Protein AF-A0A7S2WLF4-F1 (afdb_monomer_lite)

Secondary structure (DSSP, 8-state):
--HHHHHHHHHHHHHHHHHHHHHHHHHTT-----HHHHHHHHHHHHHHHHHHHT-SGGGHHHHHHHHHHHHHHHHHHHHHHHHH-GGGHHHHHHHHHHHHHHHHHHHHHHHH--HHHHHHHHHHHHHHHHTHHHHIIIII---GGGSPPP-HHHHHHHHHHHHHHHHHHHHHHHHHHHTTS-GGG--HHHHHHHHGGGG-

pLDDT: mean 86.0, std 8.59, range [54.62, 97.38]

Foldseek 3Di:
DDPVVVVLCLLLVLLLVLLLLLVLQLVQQDDDPDPLLVVLVVQLVQLSVQLVVQSDLVSLLSNLVSLLSNLVSSLVSLVVCLVPPVLQVLVSVLSNVLSVVLNVQSVVLVVVPDSVSSVVSSNVNSVSSVCSVVCCVPPVVDDPSSDRDGPVVSSVVSVVVVLCVLLVVLVVVLVVVVVVDDPVRPDPVSVVVSCVNVVD

Radius of gyration: 18.4 Å; chains: 1; bounding box: 52×36×42 Å

InterPro domains:
  IPR010640 Low temperature requirement A [PF06772] (2-198)

Sequence (200 aa):
MSWHGLVWFCIVFSLFFSGMNLYSQYTTRYLDTSLLHSFFLFLYLYGTAVMVVNADVKYARTFCVGMLIQRAAVCLMQGGVFVLLARARKHASVLCFILLTSMTAILIARFVDTDRGYAVVLIFLAVWENFYFVFLLVFVRLKRIELVPINIDHYADRLGAMVMVVLGESIVSAIINYNKLSESQRTTEYYEAMALTLLL

Structure (mmCIF, N/CA/C/O backbone):
data_AF-A0A7S2WLF4-F1
#
_entry.id   AF-A0A7S2WLF4-F1
#
loop_
_atom_site.group_PDB
_atom_site.id
_atom_site.type_symbol
_atom_site.label_atom_id
_atom_site.label_alt_id
_atom_site.label_comp_id
_atom_site.label_asym_id
_atom_site.label_entity_id
_atom_site.label_seq_id
_atom_site.pdbx_PDB_ins_code
_atom_site.Cartn_x
_atom_site.Cartn_y
_atom_site.Cartn_z
_atom_site.occupancy
_atom_site.B_iso_or_equiv
_atom_site.auth_seq_id
_atom_site.auth_comp_id
_atom_site.auth_asym_id
_atom_site.auth_atom_id
_atom_site.pdbx_PDB_model_num
ATOM 1 N N . MET A 1 1 ? 22.026 8.511 -14.861 1.00 57.88 1 MET A N 1
ATOM 2 C CA . MET A 1 1 ? 20.667 8.049 -14.478 1.00 57.88 1 MET A CA 1
ATOM 3 C C . MET A 1 1 ? 19.617 8.830 -15.273 1.00 57.88 1 MET A C 1
ATOM 5 O O . MET A 1 1 ? 19.771 10.036 -15.421 1.00 57.88 1 MET A O 1
ATOM 9 N N . SER A 1 2 ? 18.567 8.198 -15.818 1.00 79.69 2 SER A N 1
ATOM 10 C CA . SER A 1 2 ? 17.536 8.929 -16.581 1.00 79.69 2 SER A CA 1
ATOM 11 C C . SER A 1 2 ? 16.476 9.553 -15.659 1.00 79.69 2 SER A C 1
ATOM 13 O O . SER A 1 2 ? 16.018 8.916 -14.710 1.00 79.69 2 SER A O 1
ATOM 15 N N . TRP A 1 3 ? 16.036 10.781 -15.960 1.00 80.81 3 TRP A N 1
ATOM 16 C CA . TRP A 1 3 ? 14.978 11.481 -15.208 1.00 80.81 3 TRP A CA 1
ATOM 17 C C . TRP A 1 3 ? 13.683 10.666 -15.083 1.00 80.81 3 TRP A C 1
ATOM 19 O O . TRP A 1 3 ? 13.039 10.670 -14.037 1.00 80.81 3 TRP A O 1
ATOM 29 N N . HIS A 1 4 ? 13.330 9.912 -16.127 1.00 83.19 4 HIS A N 1
ATOM 30 C CA . HIS A 1 4 ? 12.175 9.015 -16.107 1.00 83.19 4 HIS A CA 1
ATOM 31 C C . HIS A 1 4 ? 12.292 7.906 -15.054 1.00 83.19 4 HIS A C 1
ATOM 33 O O . HIS A 1 4 ? 11.303 7.607 -14.386 1.00 83.19 4 HIS A O 1
ATOM 39 N N . GLY A 1 5 ? 13.481 7.318 -14.883 1.00 82.56 5 GLY A N 1
ATOM 40 C CA . GLY A 1 5 ? 13.709 6.270 -13.888 1.00 82.56 5 GLY A CA 1
ATOM 41 C C . GLY A 1 5 ? 13.576 6.787 -12.457 1.00 82.56 5 GLY A C 1
ATOM 42 O O . GLY A 1 5 ? 12.964 6.127 -11.623 1.00 82.56 5 GLY A O 1
ATOM 43 N N . LEU A 1 6 ? 14.075 7.999 -12.192 1.00 83.88 6 LEU A N 1
ATOM 44 C CA . LEU A 1 6 ? 13.963 8.636 -10.878 1.00 83.88 6 LEU A CA 1
ATOM 45 C C . LEU A 1 6 ? 12.503 8.938 -10.513 1.00 83.88 6 LEU A C 1
ATOM 47 O O . LEU A 1 6 ? 12.056 8.590 -9.424 1.00 83.88 6 LEU A O 1
ATOM 51 N N . VAL A 1 7 ? 11.735 9.518 -11.439 1.00 88.31 7 VAL A N 1
ATOM 52 C CA . VAL A 1 7 ? 10.308 9.805 -11.216 1.00 88.31 7 VAL A CA 1
ATOM 53 C C . VAL A 1 7 ? 9.523 8.518 -10.961 1.00 88.31 7 VAL A C 1
ATOM 55 O O . VAL A 1 7 ? 8.724 8.462 -10.028 1.00 88.31 7 VAL A O 1
ATOM 58 N N . TRP A 1 8 ? 9.773 7.471 -11.752 1.00 89.06 8 TRP A N 1
ATOM 59 C CA . TRP A 1 8 ? 9.129 6.173 -11.558 1.00 89.06 8 TRP A CA 1
ATOM 60 C C . TRP A 1 8 ? 9.451 5.563 -10.193 1.00 89.06 8 TRP A C 1
ATOM 62 O O . TRP A 1 8 ? 8.541 5.124 -9.490 1.00 89.06 8 TRP A O 1
ATOM 72 N N . PHE A 1 9 ? 10.724 5.599 -9.790 1.00 87.50 9 PHE A N 1
ATOM 73 C CA . PHE A 1 9 ? 11.153 5.150 -8.469 1.00 87.50 9 PHE A CA 1
ATOM 74 C C . PHE A 1 9 ? 10.399 5.888 -7.360 1.00 87.50 9 PHE A C 1
ATOM 76 O O . PHE A 1 9 ? 9.826 5.238 -6.490 1.00 87.50 9 PHE A O 1
ATOM 83 N N . CYS A 1 10 ? 10.310 7.221 -7.421 1.00 89.94 10 CYS A N 1
ATOM 84 C CA . CYS A 1 10 ? 9.576 8.005 -6.427 1.00 89.94 10 CYS A CA 1
ATOM 85 C C . CYS A 1 10 ? 8.091 7.620 -6.352 1.00 89.94 10 CYS A C 1
ATOM 87 O O . CYS A 1 10 ? 7.547 7.522 -5.255 1.00 89.94 10 CYS A O 1
ATOM 89 N N . ILE A 1 11 ? 7.435 7.375 -7.492 1.00 91.69 11 ILE A N 1
ATOM 90 C CA . ILE A 1 11 ? 6.021 6.963 -7.541 1.00 91.69 11 ILE A CA 1
ATOM 91 C C . ILE A 1 11 ? 5.837 5.596 -6.879 1.00 91.69 11 ILE A C 1
ATOM 93 O O . ILE A 1 11 ? 5.024 5.450 -5.966 1.00 91.69 11 ILE A O 1
ATOM 97 N N . VAL A 1 12 ? 6.603 4.595 -7.319 1.00 91.38 12 VAL A N 1
ATOM 98 C CA . VAL A 1 12 ? 6.496 3.219 -6.817 1.00 91.38 12 VAL A CA 1
ATOM 99 C C . VAL A 1 12 ? 6.855 3.149 -5.337 1.00 91.38 12 VAL A C 1
ATOM 101 O O . VAL A 1 12 ? 6.129 2.531 -4.556 1.00 91.38 12 VAL A O 1
ATOM 104 N N . PHE A 1 13 ? 7.926 3.833 -4.934 1.00 89.81 13 PHE A N 1
ATOM 105 C CA . PHE A 1 13 ? 8.334 3.918 -3.539 1.00 89.81 13 PHE A CA 1
ATOM 106 C C . PHE A 1 13 ? 7.270 4.604 -2.681 1.00 89.81 13 PHE A C 1
ATOM 108 O O . PHE A 1 13 ? 6.910 4.083 -1.631 1.00 89.81 13 PHE A O 1
ATOM 115 N N . SER A 1 14 ? 6.705 5.724 -3.139 1.00 92.06 14 SER A N 1
ATOM 116 C CA . SER A 1 14 ? 5.648 6.437 -2.416 1.00 92.06 14 SER A CA 1
ATOM 117 C C . SER A 1 14 ? 4.410 5.565 -2.193 1.00 92.06 14 SER A C 1
ATOM 119 O O . SER A 1 14 ? 3.836 5.555 -1.105 1.00 92.06 14 SER A O 1
ATOM 121 N N . LEU A 1 15 ? 4.025 4.773 -3.193 1.00 93.38 15 LEU A N 1
ATOM 122 C CA . LEU A 1 15 ? 2.900 3.843 -3.112 1.00 93.38 15 LEU A CA 1
ATOM 123 C C . LEU A 1 15 ? 3.165 2.662 -2.169 1.00 93.38 15 LEU A C 1
ATOM 125 O O . LEU A 1 15 ? 2.293 2.286 -1.376 1.00 93.38 15 LEU A O 1
ATOM 129 N N . PHE A 1 16 ? 4.373 2.098 -2.231 1.00 91.81 16 PHE A N 1
ATOM 130 C CA . PHE A 1 16 ? 4.842 1.081 -1.293 1.00 91.81 16 PHE A CA 1
ATOM 131 C C . PHE A 1 16 ? 4.844 1.621 0.144 1.00 91.81 16 PHE A C 1
ATOM 133 O O . PHE A 1 16 ? 4.259 1.011 1.043 1.00 91.81 16 PHE A O 1
ATOM 140 N N . PHE A 1 17 ? 5.417 2.810 0.345 1.00 90.88 17 PHE A N 1
ATOM 141 C CA . PHE A 1 17 ? 5.478 3.489 1.633 1.00 90.88 17 PHE A CA 1
ATOM 142 C C . PHE A 1 17 ? 4.083 3.818 2.171 1.00 90.88 17 PHE A C 1
ATOM 144 O O . PHE A 1 17 ? 3.806 3.568 3.340 1.00 90.88 17 PHE A O 1
ATOM 151 N N . SER A 1 18 ? 3.171 4.292 1.319 1.00 91.94 18 SER A N 1
ATOM 152 C CA . SER A 1 18 ? 1.757 4.510 1.649 1.00 91.94 18 SER A CA 1
ATOM 153 C C . SER A 1 18 ? 1.100 3.232 2.187 1.00 91.94 18 SER A C 1
ATOM 155 O O . SER A 1 18 ? 0.456 3.254 3.238 1.00 91.94 18 SER A O 1
ATOM 157 N N . GLY A 1 19 ? 1.309 2.085 1.527 1.00 92.19 19 GLY A N 1
ATOM 158 C CA . GLY A 1 19 ? 0.824 0.785 2.004 1.00 92.19 19 GLY A CA 1
ATOM 159 C C . GLY A 1 19 ? 1.349 0.399 3.375 1.00 92.19 19 GLY A C 1
ATOM 160 O O . GLY A 1 19 ? 0.555 0.100 4.270 1.00 92.19 19 GLY A O 1
ATOM 161 N N . MET A 1 20 ? 2.660 0.505 3.565 1.00 90.69 20 MET A N 1
ATOM 162 C CA . MET A 1 20 ? 3.299 0.233 4.851 1.00 90.69 20 MET A CA 1
ATOM 163 C C . MET A 1 20 ? 2.799 1.163 5.951 1.00 90.69 20 MET A C 1
ATOM 165 O O . MET A 1 20 ? 2.448 0.704 7.037 1.00 90.69 20 MET A O 1
ATOM 169 N N . ASN A 1 21 ? 2.684 2.457 5.658 1.00 90.56 21 ASN A N 1
ATOM 170 C CA . ASN A 1 21 ? 2.178 3.449 6.593 1.00 90.56 21 ASN A CA 1
ATOM 171 C C . ASN A 1 21 ? 0.740 3.125 7.023 1.00 90.56 21 ASN A C 1
ATOM 173 O O . ASN A 1 21 ? 0.451 3.140 8.216 1.00 90.56 21 ASN A O 1
ATOM 177 N N . LEU A 1 22 ? -0.145 2.750 6.092 1.00 90.81 22 LEU A N 1
ATOM 178 C CA . LEU A 1 22 ? -1.524 2.353 6.401 1.00 90.81 22 LEU A CA 1
ATOM 179 C C . LEU A 1 22 ? -1.594 1.176 7.385 1.00 90.81 22 LEU A C 1
ATOM 181 O O . LEU A 1 22 ? -2.394 1.209 8.325 1.00 90.81 22 LEU A O 1
ATOM 185 N N . TYR A 1 23 ? -0.745 0.163 7.208 1.00 91.69 23 TYR A N 1
ATOM 186 C CA . TYR A 1 23 ? -0.691 -0.984 8.113 1.00 91.69 23 TYR A CA 1
ATOM 187 C C . TYR A 1 23 ? -0.056 -0.644 9.473 1.00 91.69 23 TYR A C 1
ATOM 189 O O . TYR A 1 23 ? -0.600 -1.002 10.523 1.00 91.69 23 TYR A O 1
ATOM 197 N N . SER A 1 24 ? 1.042 0.115 9.491 1.00 91.44 24 SER A N 1
ATOM 198 C CA . SER A 1 24 ? 1.660 0.610 10.732 1.00 91.44 24 SER A CA 1
ATOM 199 C C . SER A 1 24 ? 0.677 1.454 11.540 1.00 91.44 24 SER A C 1
ATOM 201 O O . SER A 1 24 ? 0.539 1.301 12.751 1.00 91.44 24 SER A O 1
ATOM 203 N N . GLN A 1 25 ? -0.097 2.296 10.866 1.00 89.62 25 GLN A N 1
ATOM 204 C CA . GLN A 1 25 ? -1.165 3.089 11.458 1.00 89.62 25 GLN A CA 1
ATOM 205 C C . GLN A 1 25 ? -2.340 2.272 11.999 1.00 89.62 25 GLN A C 1
ATOM 207 O O . GLN A 1 25 ? -3.020 2.730 12.921 1.00 89.62 25 GLN A O 1
ATOM 212 N N . TYR A 1 26 ? -2.621 1.106 11.420 1.00 90.81 26 TYR A N 1
ATOM 213 C CA . TYR A 1 26 ? -3.620 0.183 11.949 1.00 90.81 26 TYR A CA 1
ATOM 214 C C . TYR A 1 26 ? -3.108 -0.479 13.234 1.00 90.81 26 TYR A C 1
ATOM 216 O O . TYR A 1 26 ? -3.725 -0.345 14.288 1.00 90.81 26 TYR A O 1
ATOM 224 N N . THR A 1 27 ? -1.941 -1.120 13.170 1.00 90.38 27 THR A N 1
ATOM 225 C CA . THR A 1 27 ? -1.375 -1.921 14.275 1.00 90.38 27 THR A CA 1
ATOM 226 C C . THR A 1 27 ? -0.937 -1.103 15.488 1.00 90.38 27 THR A C 1
ATOM 228 O O . THR A 1 27 ? -0.827 -1.627 16.592 1.00 90.38 27 THR A O 1
ATOM 231 N N . THR A 1 28 ? -0.691 0.193 15.312 1.00 89.31 28 THR A N 1
ATOM 232 C CA . THR A 1 28 ? -0.372 1.113 16.419 1.00 89.31 28 THR A CA 1
ATOM 233 C C . THR A 1 28 ? -1.602 1.636 17.149 1.00 89.31 28 THR A C 1
ATOM 235 O O . THR A 1 28 ? -1.473 2.139 18.265 1.00 89.31 28 THR A O 1
ATOM 238 N N . ARG A 1 29 ? -2.786 1.516 16.540 1.00 88.12 29 ARG A N 1
ATOM 239 C CA . ARG A 1 29 ? -4.069 1.934 17.122 1.00 88.12 29 ARG A CA 1
ATOM 240 C C . ARG A 1 29 ? -4.886 0.759 17.645 1.00 88.12 29 ARG A C 1
ATOM 242 O O . ARG A 1 29 ? -5.629 0.923 18.609 1.00 88.12 29 ARG A O 1
ATOM 249 N N . TYR A 1 30 ? -4.773 -0.397 16.997 1.00 88.25 30 TYR A N 1
ATOM 250 C CA . TYR A 1 30 ? -5.614 -1.557 17.254 1.00 88.25 30 TYR A CA 1
ATOM 251 C C . TYR A 1 30 ? -4.747 -2.787 17.500 1.00 88.25 30 TYR A C 1
ATOM 253 O O . TYR A 1 30 ? -3.904 -3.141 16.677 1.00 88.25 30 TYR A O 1
ATOM 261 N N . LEU A 1 31 ? -4.985 -3.442 18.635 1.00 84.75 31 LEU A N 1
ATOM 262 C CA . LEU A 1 31 ? -4.398 -4.732 18.961 1.00 84.75 31 LEU A CA 1
ATOM 263 C C . LEU A 1 31 ? -5.455 -5.807 18.693 1.00 84.75 31 LEU A C 1
ATOM 265 O O . LEU A 1 31 ? -6.352 -6.009 19.508 1.00 84.75 31 LEU A O 1
ATOM 269 N N . ASP A 1 32 ? -5.373 -6.454 17.534 1.00 85.00 32 ASP A N 1
ATOM 270 C CA . ASP A 1 32 ? -6.249 -7.565 17.162 1.00 85.00 32 ASP A CA 1
ATOM 271 C C . ASP A 1 32 ? -5.410 -8.838 17.013 1.00 85.00 32 ASP A C 1
ATOM 273 O O . ASP A 1 32 ? -4.513 -8.913 16.175 1.00 85.00 32 ASP A O 1
ATOM 277 N N . THR A 1 33 ? -5.676 -9.826 17.865 1.00 89.06 33 THR A N 1
ATOM 278 C CA . THR A 1 33 ? -4.988 -11.127 17.880 1.00 89.06 33 THR A CA 1
ATOM 279 C C . THR A 1 33 ? -5.828 -12.238 17.253 1.00 89.06 33 THR A C 1
ATOM 281 O O . THR A 1 33 ? -5.481 -13.415 17.352 1.00 89.06 33 THR A O 1
ATOM 284 N N . SER A 1 34 ? -6.949 -11.892 16.616 1.00 91.81 34 SER A N 1
ATOM 285 C CA . SER A 1 34 ? -7.826 -12.867 15.981 1.00 91.81 34 SER A CA 1
ATOM 286 C C . SER A 1 34 ? -7.168 -13.541 14.775 1.00 91.81 34 SER A C 1
ATOM 288 O O . SER A 1 34 ? -6.390 -12.942 14.028 1.00 91.81 34 SER A O 1
ATOM 290 N N . LEU A 1 35 ? -7.560 -14.794 14.527 1.00 93.38 35 LEU A N 1
ATOM 291 C CA . LEU A 1 35 ? -7.138 -15.543 13.340 1.00 93.38 35 LEU A CA 1
ATOM 292 C C . LEU A 1 35 ? -7.528 -14.820 12.040 1.00 93.38 35 LEU A C 1
ATOM 294 O O . LEU A 1 35 ? -6.789 -14.854 11.057 1.00 93.38 35 LEU A O 1
ATOM 298 N N . LEU A 1 36 ? -8.678 -14.139 12.045 1.00 92.62 36 LEU A N 1
ATOM 299 C CA . LEU A 1 36 ? -9.162 -13.370 10.903 1.00 92.62 36 LEU A CA 1
ATOM 300 C C . LEU A 1 36 ? -8.214 -12.209 10.573 1.00 92.62 36 LEU A C 1
ATOM 302 O O . LEU A 1 36 ? -7.876 -12.006 9.406 1.00 92.62 36 LEU A O 1
ATOM 306 N N . HIS A 1 37 ? -7.730 -11.492 11.591 1.00 92.94 37 HIS A N 1
ATOM 307 C CA . HIS A 1 37 ? -6.714 -10.464 11.399 1.00 92.94 37 HIS A CA 1
ATOM 308 C C . HIS A 1 37 ? -5.416 -11.052 10.832 1.00 92.94 37 HIS A C 1
ATOM 310 O O . HIS A 1 37 ? -4.880 -10.507 9.869 1.00 92.94 37 HIS A O 1
ATOM 316 N N . SER A 1 38 ? -4.943 -12.191 11.355 1.00 93.75 38 SER A N 1
ATOM 317 C CA . SER A 1 38 ? -3.752 -12.873 10.824 1.00 93.75 38 SER A CA 1
ATOM 318 C C . SER A 1 38 ? -3.909 -13.281 9.356 1.00 93.75 38 SER A C 1
ATOM 320 O O . SER A 1 38 ? -2.969 -13.145 8.574 1.00 93.75 38 SER A O 1
ATOM 322 N N . PHE A 1 39 ? -5.098 -13.729 8.952 1.00 96.56 39 PHE A N 1
ATOM 323 C CA . PHE A 1 39 ? -5.396 -14.036 7.554 1.00 96.56 39 PHE A CA 1
ATOM 324 C C . PHE A 1 39 ? -5.339 -12.785 6.664 1.00 96.56 39 PHE A C 1
ATOM 326 O O . PHE A 1 39 ? -4.705 -12.800 5.609 1.00 96.56 39 PHE A O 1
ATOM 333 N N . PHE A 1 40 ? -5.936 -11.669 7.093 1.00 96.44 40 PHE A N 1
ATOM 334 C CA . PHE A 1 40 ? -5.832 -10.413 6.345 1.00 96.44 40 PHE A CA 1
ATOM 335 C C . PHE A 1 40 ? -4.402 -9.876 6.313 1.00 96.44 40 PHE A C 1
ATOM 337 O O . PHE A 1 40 ? -3.982 -9.329 5.296 1.00 96.44 40 PHE A O 1
ATOM 344 N N . LEU A 1 41 ? -3.629 -10.060 7.385 1.00 94.75 41 LEU A N 1
ATOM 345 C CA . LEU A 1 41 ? -2.213 -9.710 7.414 1.00 94.75 41 LEU A CA 1
ATOM 346 C C . LEU A 1 41 ? -1.433 -10.518 6.379 1.00 94.75 41 LEU A C 1
ATOM 348 O O . LEU A 1 41 ? -0.636 -9.953 5.635 1.00 94.75 41 LEU A O 1
ATOM 352 N N . PHE A 1 42 ? -1.699 -11.817 6.273 1.00 96.19 42 PHE A N 1
ATOM 353 C CA . PHE A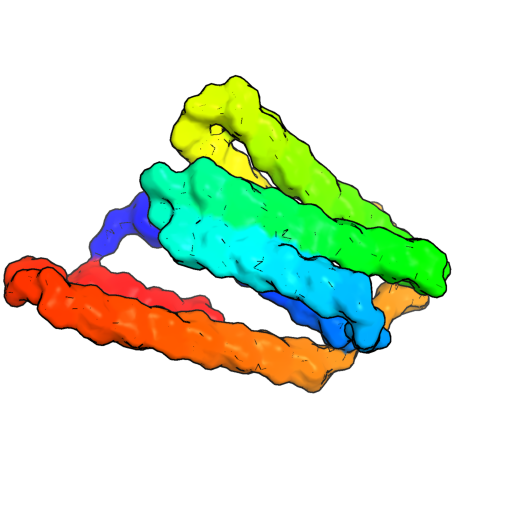 1 42 ? -1.099 -12.644 5.234 1.00 96.19 42 PHE A CA 1
ATOM 354 C C . PHE A 1 42 ? -1.419 -12.113 3.827 1.00 96.19 42 PHE A C 1
ATOM 356 O O . PHE A 1 42 ? -0.504 -11.939 3.025 1.00 96.19 42 PHE A O 1
ATOM 363 N N . LEU A 1 43 ? -2.682 -11.775 3.537 1.00 97.38 43 LEU A N 1
ATOM 364 C CA . LEU A 1 43 ? -3.063 -11.185 2.244 1.00 97.38 43 LEU A CA 1
ATOM 365 C C . LEU A 1 43 ? -2.370 -9.842 1.986 1.00 97.38 43 LEU A C 1
ATOM 367 O O . LEU A 1 43 ? -1.906 -9.588 0.875 1.00 97.38 43 LEU A O 1
ATOM 371 N N . TYR A 1 44 ? -2.265 -8.999 3.012 1.00 96.75 44 TYR A N 1
ATOM 372 C CA . TYR A 1 44 ? -1.549 -7.730 2.942 1.00 96.75 44 TYR A CA 1
ATOM 373 C C . TYR A 1 44 ? -0.067 -7.933 2.589 1.00 96.75 44 TYR A C 1
ATOM 375 O O . TYR A 1 44 ? 0.448 -7.282 1.675 1.00 96.75 44 TYR A O 1
ATOM 383 N N . LEU A 1 45 ? 0.614 -8.856 3.274 1.00 95.12 45 LEU A N 1
ATOM 384 C CA . LEU A 1 45 ? 2.020 -9.176 3.018 1.00 95.12 45 LEU A CA 1
ATOM 385 C C . LEU A 1 45 ? 2.208 -9.794 1.633 1.00 95.12 45 LEU A C 1
ATOM 387 O O . LEU A 1 45 ? 3.136 -9.418 0.924 1.00 95.12 45 LEU A O 1
ATOM 391 N N . TYR A 1 46 ? 1.298 -10.675 1.213 1.00 96.06 46 TYR A N 1
ATOM 392 C CA . TYR A 1 46 ? 1.310 -11.263 -0.122 1.00 96.06 46 TYR A CA 1
ATOM 393 C C . TYR A 1 46 ? 1.183 -10.192 -1.215 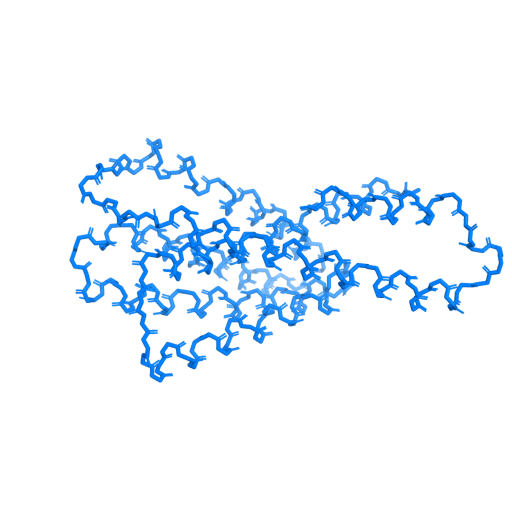1.00 96.06 46 TYR A C 1
ATOM 395 O O . TYR A 1 46 ? 2.005 -10.146 -2.128 1.00 96.06 46 TYR A O 1
ATOM 403 N N . GLY A 1 47 ? 0.215 -9.277 -1.096 1.00 95.88 47 GLY A N 1
ATOM 404 C CA . GLY A 1 47 ? 0.061 -8.156 -2.029 1.00 95.88 47 GLY A CA 1
ATOM 405 C C . GLY A 1 47 ? 1.295 -7.250 -2.068 1.00 95.88 47 GLY A C 1
ATOM 406 O O . GLY A 1 47 ? 1.766 -6.887 -3.146 1.00 95.88 47 GLY A O 1
ATOM 407 N N . THR A 1 48 ? 1.875 -6.967 -0.899 1.00 94.19 48 THR A N 1
ATOM 408 C CA . THR A 1 48 ? 3.116 -6.185 -0.770 1.00 94.19 48 THR A CA 1
ATOM 409 C C . THR A 1 48 ? 4.292 -6.877 -1.468 1.00 94.19 48 THR A C 1
ATOM 411 O O . THR A 1 48 ? 5.026 -6.236 -2.215 1.00 94.19 48 THR A O 1
ATOM 414 N N . ALA A 1 49 ? 4.450 -8.191 -1.295 1.00 91.94 49 ALA A N 1
ATOM 415 C CA . ALA A 1 49 ? 5.497 -8.963 -1.962 1.00 91.94 49 ALA A CA 1
ATOM 416 C C . ALA A 1 49 ? 5.333 -8.943 -3.490 1.00 91.94 49 ALA A C 1
ATOM 418 O O . ALA A 1 49 ? 6.301 -8.711 -4.213 1.00 91.94 49 ALA A O 1
ATOM 419 N N . VAL A 1 50 ? 4.102 -9.106 -3.991 1.00 93.69 50 VAL A N 1
ATOM 420 C CA . VAL A 1 50 ? 3.802 -9.003 -5.428 1.00 93.69 50 VAL A CA 1
ATOM 421 C C . VAL A 1 50 ? 4.174 -7.620 -5.969 1.00 93.69 50 VAL A C 1
ATOM 423 O O . VAL A 1 50 ? 4.756 -7.538 -7.049 1.00 93.69 50 VAL A O 1
ATOM 426 N N . MET A 1 51 ? 3.899 -6.541 -5.230 1.00 94.00 51 MET A N 1
ATOM 427 C CA . MET A 1 51 ? 4.311 -5.186 -5.619 1.00 94.00 51 MET A CA 1
ATOM 428 C C . MET A 1 51 ? 5.832 -5.054 -5.709 1.00 94.00 51 MET A C 1
ATOM 430 O O . MET A 1 51 ? 6.341 -4.606 -6.732 1.00 94.00 51 MET A O 1
ATOM 434 N N . VAL A 1 52 ? 6.564 -5.467 -4.671 1.00 89.12 52 VAL A N 1
ATOM 435 C CA . VAL A 1 52 ? 8.028 -5.311 -4.606 1.00 89.12 52 VAL A CA 1
ATOM 436 C C . VAL A 1 52 ? 8.721 -6.051 -5.751 1.00 89.12 52 VAL A C 1
ATOM 438 O O . VAL A 1 52 ? 9.590 -5.488 -6.411 1.00 89.12 52 VAL A O 1
ATOM 441 N N . VAL A 1 53 ? 8.292 -7.280 -6.055 1.00 89.12 53 VAL A N 1
ATOM 442 C CA . VAL A 1 53 ? 8.869 -8.083 -7.148 1.00 89.12 53 VAL A CA 1
ATOM 443 C C . VAL A 1 53 ? 8.578 -7.481 -8.532 1.00 89.12 53 VAL A C 1
ATOM 445 O O . VAL A 1 53 ? 9.332 -7.710 -9.475 1.00 89.12 53 VAL A O 1
ATOM 448 N N . ASN A 1 54 ? 7.511 -6.689 -8.669 1.00 90.94 54 ASN A N 1
ATOM 449 C CA . ASN A 1 54 ? 7.047 -6.135 -9.945 1.00 90.94 54 ASN A CA 1
ATOM 450 C C . ASN A 1 54 ? 7.191 -4.605 -10.023 1.00 90.94 54 ASN A C 1
ATOM 452 O O . ASN A 1 54 ? 6.430 -3.951 -10.729 1.00 90.94 54 ASN A O 1
ATOM 456 N N . ALA A 1 55 ? 8.163 -4.024 -9.315 1.00 87.19 55 ALA A N 1
ATOM 457 C CA . ALA A 1 55 ? 8.389 -2.575 -9.259 1.00 87.19 55 ALA A CA 1
ATOM 458 C C . ALA A 1 55 ? 8.878 -1.937 -10.584 1.00 87.19 55 ALA A C 1
ATOM 460 O O . ALA A 1 55 ? 8.940 -0.712 -10.694 1.00 87.19 55 ALA A O 1
ATOM 461 N N . ASP A 1 56 ? 9.227 -2.735 -11.597 1.00 85.56 56 ASP A N 1
ATOM 462 C CA . ASP A 1 56 ? 9.625 -2.248 -12.926 1.00 85.56 56 ASP A CA 1
ATOM 463 C C . ASP A 1 56 ? 8.407 -1.734 -13.724 1.00 85.56 56 ASP A C 1
ATOM 465 O O . ASP A 1 56 ? 7.310 -2.294 -13.657 1.00 85.56 56 ASP A O 1
ATOM 469 N N . VAL A 1 57 ? 8.619 -0.703 -14.547 1.00 81.06 57 VAL A N 1
ATOM 470 C CA . VAL A 1 57 ? 7.636 -0.117 -15.475 1.00 81.06 57 VAL A CA 1
ATOM 471 C C . VAL A 1 57 ? 6.970 -1.192 -16.335 1.00 81.06 57 VAL A C 1
ATOM 473 O O . VAL A 1 57 ? 5.760 -1.151 -16.552 1.00 81.06 57 VAL A O 1
ATOM 476 N N . LYS A 1 58 ? 7.740 -2.185 -16.797 1.00 84.12 58 LYS A N 1
ATOM 477 C CA . LYS A 1 58 ? 7.235 -3.277 -17.652 1.00 84.12 58 LYS A CA 1
ATOM 478 C C . LYS A 1 58 ? 6.194 -4.159 -16.963 1.00 84.12 58 LYS A C 1
ATOM 480 O O . LYS A 1 58 ? 5.376 -4.777 -17.637 1.00 84.12 58 LYS A O 1
ATOM 485 N N . TYR A 1 59 ? 6.225 -4.227 -15.634 1.00 88.44 59 TYR A N 1
ATOM 486 C CA . TYR A 1 59 ? 5.342 -5.072 -14.834 1.00 88.44 59 TYR A CA 1
ATOM 487 C C . TYR A 1 59 ? 4.310 -4.257 -14.044 1.00 88.44 59 TYR A C 1
ATOM 489 O O . TYR A 1 59 ? 3.701 -4.778 -13.107 1.00 88.44 59 TYR A O 1
ATOM 497 N N . ALA A 1 60 ? 4.038 -3.013 -14.462 1.00 88.50 60 ALA A N 1
ATOM 498 C CA . ALA A 1 60 ? 3.073 -2.118 -13.820 1.00 88.50 60 ALA A CA 1
ATOM 499 C C . ALA A 1 60 ? 1.689 -2.763 -13.618 1.00 88.50 60 ALA A C 1
ATOM 501 O O . ALA A 1 60 ? 1.051 -2.568 -12.585 1.00 88.50 60 ALA A O 1
ATOM 502 N N . ARG A 1 61 ? 1.235 -3.602 -14.557 1.00 90.69 61 ARG A N 1
ATOM 503 C CA . ARG A 1 61 ? -0.020 -4.352 -14.411 1.00 90.69 61 ARG A CA 1
ATOM 504 C C . ARG A 1 61 ? 0.008 -5.304 -13.210 1.00 90.69 61 ARG A C 1
ATOM 506 O O . ARG A 1 61 ? -0.940 -5.326 -12.427 1.00 90.69 61 ARG A O 1
ATOM 513 N N . THR A 1 62 ? 1.071 -6.090 -13.060 1.00 92.62 62 THR A N 1
ATOM 514 C CA . THR A 1 62 ? 1.222 -7.033 -11.940 1.00 92.62 62 THR A CA 1
ATOM 515 C C . THR A 1 62 ? 1.418 -6.287 -10.622 1.00 92.62 62 THR A C 1
ATOM 517 O O . THR A 1 62 ? 0.850 -6.682 -9.604 1.00 92.62 62 THR A O 1
ATOM 520 N N . PHE A 1 63 ? 2.127 -5.155 -10.653 1.00 93.75 63 PHE A N 1
ATOM 521 C CA . PHE A 1 63 ? 2.232 -4.240 -9.519 1.00 93.75 63 PHE A CA 1
ATOM 522 C C . PHE A 1 63 ? 0.850 -3.785 -9.028 1.00 93.75 63 PHE A C 1
ATOM 524 O O . PHE A 1 63 ? 0.543 -3.887 -7.840 1.00 93.75 63 PHE A O 1
ATOM 531 N N . CYS A 1 64 ? -0.028 -3.366 -9.945 1.00 94.25 64 CYS A N 1
ATOM 532 C CA . CYS A 1 64 ? -1.401 -2.978 -9.620 1.00 94.25 64 CYS A CA 1
ATOM 533 C C . CYS A 1 64 ? -2.231 -4.128 -9.031 1.00 94.25 64 CYS A C 1
ATOM 535 O O . CYS A 1 64 ? -3.066 -3.879 -8.165 1.00 94.25 64 CYS A O 1
ATOM 537 N N . VAL A 1 65 ? -2.008 -5.378 -9.453 1.00 94.12 65 VAL A N 1
ATOM 538 C CA . VAL A 1 65 ? -2.669 -6.548 -8.844 1.00 94.12 65 VAL A CA 1
ATOM 539 C C . VAL A 1 65 ? -2.222 -6.730 -7.394 1.00 94.12 65 VAL A C 1
ATOM 541 O O . VAL A 1 65 ? -3.069 -6.891 -6.516 1.00 94.12 65 VAL A O 1
ATOM 544 N N . GLY A 1 66 ? -0.915 -6.651 -7.126 1.00 95.69 66 GLY A N 1
ATOM 545 C CA . GLY A 1 66 ? -0.386 -6.702 -5.760 1.00 95.69 66 GLY A CA 1
ATOM 546 C C . GLY A 1 66 ? -0.976 -5.599 -4.880 1.00 95.69 66 GLY A C 1
ATOM 547 O O . GLY A 1 66 ? -1.458 -5.869 -3.778 1.00 95.69 66 GLY A O 1
ATOM 548 N N . MET A 1 67 ? -1.051 -4.380 -5.417 1.00 95.50 67 MET A N 1
ATOM 549 C CA . MET A 1 67 ? -1.674 -3.245 -4.742 1.00 95.50 67 MET A CA 1
ATOM 550 C C . MET A 1 67 ? -3.161 -3.476 -4.472 1.00 95.50 67 MET A C 1
ATOM 552 O O . MET A 1 67 ? -3.619 -3.224 -3.363 1.00 95.50 67 MET A O 1
ATOM 556 N N . LEU A 1 68 ? -3.924 -3.992 -5.436 1.00 96.50 68 LEU A N 1
ATOM 557 C CA . LEU A 1 68 ? -5.347 -4.286 -5.254 1.00 96.50 68 LEU A CA 1
ATOM 558 C C . LEU A 1 68 ? -5.571 -5.255 -4.083 1.00 96.50 68 LEU A C 1
ATOM 560 O O . LEU A 1 68 ? -6.420 -5.001 -3.230 1.00 96.50 68 LEU A O 1
ATOM 564 N N . ILE A 1 69 ? -4.769 -6.323 -4.004 1.00 97.31 69 ILE A N 1
ATOM 565 C CA . ILE A 1 69 ? -4.824 -7.301 -2.907 1.00 97.31 69 ILE A CA 1
ATOM 566 C C . ILE A 1 69 ? -4.462 -6.635 -1.573 1.00 97.31 69 ILE A C 1
ATOM 568 O O . ILE A 1 69 ? -5.185 -6.791 -0.587 1.00 97.31 69 ILE A O 1
ATOM 572 N N . GLN A 1 70 ? -3.379 -5.853 -1.547 1.00 96.88 70 GLN A N 1
ATOM 573 C CA . GLN A 1 70 ? -2.927 -5.137 -0.354 1.00 96.88 70 GLN A CA 1
ATOM 574 C C . GLN A 1 70 ? -4.008 -4.173 0.168 1.00 96.88 70 GLN A C 1
ATOM 576 O O . GLN A 1 70 ? -4.323 -4.173 1.360 1.00 96.88 70 GLN A O 1
ATOM 581 N N . ARG A 1 71 ? -4.617 -3.373 -0.717 1.00 95.62 71 ARG A N 1
ATOM 582 C CA . ARG A 1 71 ? -5.665 -2.396 -0.376 1.00 95.62 71 ARG A CA 1
ATOM 583 C C . ARG A 1 71 ? -6.946 -3.081 0.094 1.00 95.62 71 ARG A C 1
ATOM 585 O O . ARG A 1 71 ? -7.531 -2.633 1.080 1.00 95.62 71 ARG A O 1
ATOM 592 N N . ALA A 1 72 ? -7.339 -4.187 -0.539 1.00 96.81 72 ALA A N 1
ATOM 593 C CA . ALA A 1 72 ? -8.484 -4.984 -0.107 1.00 96.81 72 ALA A CA 1
ATOM 594 C C . ALA A 1 72 ? -8.281 -5.532 1.313 1.00 96.81 72 ALA A C 1
ATOM 596 O O . ALA A 1 72 ? -9.171 -5.398 2.152 1.00 96.81 72 ALA A O 1
ATOM 597 N N . ALA A 1 73 ? -7.095 -6.067 1.617 1.00 96.94 73 ALA A N 1
ATOM 598 C CA . ALA A 1 73 ? -6.769 -6.574 2.947 1.00 96.94 73 ALA A CA 1
ATOM 599 C C . ALA A 1 73 ? -6.876 -5.485 4.029 1.00 96.94 73 ALA A C 1
ATOM 601 O O . ALA A 1 73 ? -7.550 -5.687 5.040 1.00 96.94 73 ALA A O 1
ATOM 602 N N . VAL A 1 74 ? -6.291 -4.301 3.800 1.00 95.19 74 VAL A N 1
ATOM 603 C CA . VAL A 1 74 ? -6.401 -3.174 4.748 1.00 95.19 74 VAL A CA 1
ATOM 604 C C . VAL A 1 74 ? -7.853 -2.714 4.888 1.00 95.19 74 VAL A C 1
ATOM 606 O O . VAL A 1 74 ? -8.306 -2.449 5.999 1.00 95.19 74 VAL A O 1
ATOM 609 N N . CYS A 1 75 ? -8.611 -2.650 3.791 1.00 95.56 75 CYS A N 1
ATOM 610 C CA . CYS A 1 75 ? -10.020 -2.263 3.829 1.00 95.56 75 CYS A CA 1
ATOM 611 C C . CYS A 1 75 ? -10.853 -3.235 4.684 1.00 95.56 75 CYS A C 1
ATOM 613 O O . CYS A 1 75 ? -11.704 -2.795 5.457 1.00 95.56 75 CYS A O 1
ATOM 615 N N . LEU A 1 76 ? -10.584 -4.542 4.601 1.00 95.44 76 LEU A N 1
ATOM 616 C CA . LEU A 1 76 ? -11.251 -5.561 5.418 1.00 95.44 76 LEU A CA 1
ATOM 617 C C . LEU A 1 76 ? -10.889 -5.440 6.904 1.00 95.44 76 LEU A C 1
ATOM 619 O O . LEU A 1 76 ? -11.780 -5.500 7.752 1.00 95.44 76 LEU A O 1
ATOM 623 N N . MET A 1 77 ? -9.618 -5.179 7.227 1.00 94.75 77 MET A N 1
ATOM 624 C CA . MET A 1 77 ? -9.196 -4.887 8.604 1.00 94.75 77 MET A CA 1
ATOM 625 C C . MET A 1 77 ? -9.935 -3.664 9.175 1.00 94.75 77 MET A C 1
ATOM 627 O O . MET A 1 77 ? -10.440 -3.694 10.297 1.00 94.75 77 MET A O 1
ATOM 631 N N . GLN A 1 78 ? -10.067 -2.593 8.386 1.00 92.62 78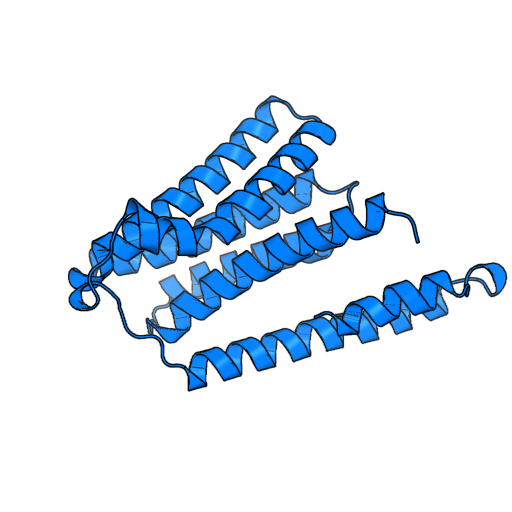 GLN A N 1
ATOM 632 C CA . GLN A 1 78 ? -10.796 -1.385 8.791 1.00 92.62 78 GLN A CA 1
ATOM 633 C C . GLN A 1 78 ? -12.308 -1.610 8.898 1.00 92.62 78 GLN A C 1
ATOM 635 O O . GLN A 1 78 ? -12.963 -0.993 9.739 1.00 92.62 78 GLN A O 1
ATOM 640 N N . GLY A 1 79 ? -12.866 -2.528 8.105 1.00 91.56 79 GLY A N 1
ATOM 641 C CA . GLY A 1 79 ? -14.247 -2.988 8.249 1.00 91.56 79 GLY A CA 1
ATOM 642 C C . GLY A 1 79 ? -14.518 -3.576 9.637 1.00 91.56 79 GLY A C 1
ATOM 643 O O . GLY A 1 79 ? -15.520 -3.229 10.262 1.00 91.56 79 GLY A O 1
ATOM 644 N N . GLY A 1 80 ? -13.587 -4.377 10.168 1.00 90.12 80 GLY A N 1
ATOM 645 C CA . GLY A 1 80 ? -13.660 -4.887 11.543 1.00 90.12 80 GLY A CA 1
ATOM 646 C C . GLY A 1 80 ? -13.711 -3.761 12.581 1.00 90.12 80 GLY A C 1
ATOM 647 O O . GLY A 1 80 ? -14.594 -3.736 13.441 1.00 90.12 80 GLY A O 1
ATOM 648 N N . VAL A 1 81 ? -12.835 -2.763 12.442 1.00 90.44 81 VAL A N 1
ATOM 649 C CA . VAL A 1 81 ? -12.809 -1.574 13.314 1.00 90.44 81 VAL A CA 1
ATOM 650 C C . VAL A 1 81 ? -14.112 -0.779 13.229 1.00 90.44 81 VAL A C 1
ATOM 652 O O . VAL A 1 81 ? -14.624 -0.330 14.253 1.00 90.44 81 VAL A O 1
ATOM 655 N N . PHE A 1 82 ? -14.678 -0.615 12.032 1.00 90.75 82 PHE A N 1
ATOM 656 C CA . PHE A 1 82 ? -15.937 0.105 11.838 1.00 90.75 82 PHE A CA 1
ATOM 657 C C . PHE A 1 82 ? -17.100 -0.551 12.601 1.00 90.75 82 PHE A C 1
ATOM 659 O O . PHE A 1 82 ? -17.910 0.137 13.234 1.00 90.75 82 PHE A O 1
ATOM 666 N N . VAL A 1 83 ? -17.174 -1.883 12.576 1.00 90.62 83 VAL A N 1
ATOM 667 C CA . VAL A 1 83 ? -18.211 -2.638 13.290 1.00 90.62 83 VAL A CA 1
ATOM 668 C C . VAL A 1 83 ? -17.999 -2.545 14.803 1.00 90.62 83 VAL A C 1
ATOM 670 O O . VAL A 1 83 ? -18.929 -2.177 15.527 1.00 90.62 83 VAL A O 1
ATOM 673 N N . LEU A 1 84 ? -16.775 -2.813 15.269 1.00 88.94 84 LEU A N 1
ATOM 674 C CA . LEU A 1 84 ? -16.458 -3.002 16.688 1.00 88.94 84 LEU A CA 1
ATOM 675 C C . LEU A 1 84 ? -16.271 -1.692 17.471 1.00 88.94 84 LEU A C 1
ATOM 677 O O . LEU A 1 84 ? -16.627 -1.626 18.646 1.00 88.94 84 LEU A O 1
ATOM 681 N N . LEU A 1 85 ? -15.738 -0.634 16.850 1.00 87.69 85 LEU A N 1
ATOM 682 C CA . LEU A 1 85 ? -15.373 0.612 17.529 1.00 87.69 85 LEU A CA 1
ATOM 683 C C . LEU A 1 85 ? -16.204 1.799 17.028 1.00 87.69 85 LEU A C 1
ATOM 685 O O . LEU A 1 85 ? -15.835 2.499 16.084 1.00 87.69 85 LEU A O 1
ATOM 689 N N . ALA A 1 86 ? -17.299 2.108 17.730 1.00 87.25 86 ALA A N 1
ATOM 690 C CA . ALA A 1 86 ? -18.186 3.223 17.376 1.00 87.25 86 ALA A CA 1
ATOM 691 C C . ALA A 1 86 ? -17.454 4.574 17.257 1.00 87.25 86 ALA A C 1
ATOM 693 O O . ALA A 1 86 ? -17.726 5.355 16.345 1.00 87.25 86 ALA A O 1
ATOM 694 N N . ARG A 1 87 ? -16.473 4.816 18.136 1.00 86.50 87 ARG A N 1
ATOM 695 C CA . ARG A 1 87 ? -15.652 6.036 18.157 1.00 86.50 87 ARG A CA 1
ATOM 696 C C . ARG A 1 87 ? -14.794 6.208 16.898 1.00 86.50 87 ARG A C 1
ATOM 698 O O . ARG A 1 87 ? -14.603 7.334 16.456 1.00 86.50 87 ARG A O 1
ATOM 705 N N . ALA A 1 88 ? -14.303 5.111 16.319 1.00 86.06 88 ALA A N 1
ATOM 706 C CA . ALA A 1 88 ? -13.399 5.134 15.169 1.00 86.06 88 ALA A CA 1
ATOM 707 C C . ALA A 1 88 ? -14.127 5.082 13.816 1.00 86.06 88 ALA A C 1
ATOM 709 O O . ALA A 1 88 ? -13.479 5.187 12.776 1.00 86.06 88 ALA A O 1
ATOM 710 N N . ARG A 1 89 ? -15.462 4.945 13.804 1.00 89.56 89 ARG A N 1
ATOM 711 C CA . ARG A 1 89 ? -16.256 4.729 12.582 1.00 89.56 89 ARG A CA 1
ATOM 712 C C . ARG A 1 89 ? -16.009 5.763 11.498 1.00 89.56 89 ARG A C 1
ATOM 714 O O . ARG A 1 89 ? -15.812 5.377 10.356 1.00 89.56 89 ARG A O 1
ATOM 721 N N . LYS A 1 90 ? -15.979 7.053 11.846 1.00 86.31 90 LYS A N 1
ATOM 722 C CA . LYS A 1 90 ? -15.747 8.128 10.866 1.00 86.31 90 LYS A CA 1
ATOM 723 C C . LYS A 1 90 ? -14.358 8.047 10.240 1.00 86.31 90 LYS A C 1
ATOM 725 O O . LYS A 1 90 ? -14.215 8.167 9.027 1.00 86.31 90 LYS A O 1
ATOM 730 N N . HIS A 1 91 ? -13.338 7.816 11.063 1.00 87.00 91 HIS A N 1
ATOM 731 C CA . HIS A 1 91 ? -11.971 7.654 10.582 1.00 87.00 91 HIS A CA 1
ATOM 732 C C . HIS A 1 91 ? -11.854 6.414 9.682 1.00 87.00 91 HIS A C 1
ATOM 734 O O . HIS A 1 91 ? -11.369 6.514 8.558 1.00 87.00 91 HIS A O 1
ATOM 740 N N . ALA A 1 92 ? -12.376 5.270 10.136 1.00 89.75 92 ALA A N 1
ATOM 741 C CA . ALA A 1 92 ? -12.401 4.035 9.359 1.00 89.75 92 ALA A CA 1
ATOM 742 C C . ALA A 1 92 ? -13.181 4.198 8.043 1.00 89.75 92 ALA A C 1
ATOM 744 O O . ALA A 1 92 ? -12.705 3.753 7.007 1.00 89.75 92 ALA A O 1
ATOM 745 N N . SER A 1 93 ? -14.323 4.897 8.038 1.00 90.00 93 SER A N 1
ATOM 746 C CA . SER A 1 93 ? -15.113 5.115 6.820 1.00 90.00 93 SER A CA 1
ATOM 747 C C . SER A 1 93 ? -14.391 5.974 5.789 1.00 90.00 93 SER A C 1
ATOM 749 O O . SER A 1 93 ? -14.472 5.678 4.602 1.00 90.00 93 SER A O 1
ATOM 751 N N . VAL A 1 94 ? -13.664 7.012 6.218 1.00 88.69 94 VAL A N 1
ATOM 752 C CA . VAL A 1 94 ? -12.885 7.848 5.289 1.00 88.69 94 VAL A CA 1
ATOM 753 C C . VAL A 1 94 ? -11.715 7.059 4.714 1.00 88.69 94 VAL A C 1
ATOM 755 O O . VAL A 1 94 ? -11.453 7.135 3.516 1.00 88.69 94 VAL A O 1
ATOM 758 N N . LEU A 1 95 ? -11.043 6.262 5.544 1.00 89.88 95 LEU A N 1
ATOM 759 C CA . LEU A 1 95 ? -9.960 5.412 5.075 1.00 89.88 95 LEU A CA 1
ATOM 760 C C . LEU A 1 95 ? -10.470 4.358 4.087 1.00 89.88 95 LEU A C 1
ATOM 762 O O . LEU A 1 95 ? -9.910 4.219 3.007 1.00 89.88 95 LEU A O 1
ATOM 766 N N . CYS A 1 96 ? -11.573 3.676 4.405 1.00 92.44 96 CYS A N 1
ATOM 767 C CA . CYS A 1 96 ? -12.227 2.752 3.481 1.00 92.44 96 CYS A CA 1
ATOM 768 C C . CYS A 1 96 ? -12.643 3.452 2.188 1.00 92.44 96 CYS A C 1
ATOM 770 O O . CYS A 1 96 ? -12.443 2.885 1.124 1.00 92.44 96 CYS A O 1
ATOM 772 N N . PHE A 1 97 ? -13.168 4.680 2.246 1.00 92.12 97 PHE A N 1
ATOM 773 C CA . PHE A 1 97 ? -13.508 5.449 1.048 1.00 92.12 97 PHE A CA 1
ATOM 774 C C . PHE A 1 97 ? -12.287 5.664 0.147 1.00 92.12 97 PHE A C 1
ATOM 776 O O . PHE A 1 97 ? -12.363 5.394 -1.046 1.00 92.12 97 PHE A O 1
ATOM 783 N N . ILE A 1 98 ? -11.149 6.067 0.712 1.00 91.00 98 ILE A N 1
ATOM 784 C CA . ILE A 1 98 ? -9.906 6.277 -0.046 1.00 91.00 98 ILE A CA 1
ATOM 785 C C . ILE A 1 98 ? -9.370 4.968 -0.621 1.00 91.00 98 ILE A C 1
ATOM 787 O O . ILE A 1 98 ? -8.964 4.927 -1.777 1.00 91.00 98 ILE A O 1
ATOM 791 N N . LEU A 1 99 ? -9.400 3.883 0.154 1.00 93.31 99 LEU A N 1
ATOM 792 C CA . LEU A 1 99 ? -8.983 2.569 -0.335 1.00 93.31 99 LEU A CA 1
ATOM 793 C C . LEU A 1 99 ? -9.909 2.081 -1.452 1.00 93.31 99 LEU A C 1
ATOM 795 O O . LEU A 1 99 ? -9.431 1.560 -2.454 1.00 93.31 99 LEU A O 1
ATOM 799 N N . LEU A 1 100 ? -11.221 2.280 -1.316 1.00 94.69 100 LEU A N 1
ATOM 800 C CA . LEU A 1 100 ? -12.203 1.937 -2.340 1.00 94.69 100 LEU A CA 1
ATOM 801 C C . LEU A 1 100 ? -11.972 2.741 -3.618 1.00 94.69 100 LEU A C 1
ATOM 803 O O . LEU A 1 100 ? -11.988 2.143 -4.689 1.00 94.69 100 LEU A O 1
ATOM 807 N N . THR A 1 101 ? -11.700 4.048 -3.534 1.00 93.38 101 THR A N 1
ATOM 808 C CA . THR A 1 101 ? -11.380 4.850 -4.725 1.00 93.38 101 THR A CA 1
ATOM 809 C C . THR A 1 101 ? -10.057 4.431 -5.365 1.00 93.38 101 THR A C 1
ATOM 811 O O . THR A 1 101 ? -9.968 4.387 -6.592 1.00 93.38 101 THR A O 1
ATOM 814 N N . SER A 1 102 ? -9.052 4.037 -4.574 1.00 93.56 102 SER A N 1
ATOM 815 C CA . SER A 1 102 ? -7.819 3.458 -5.115 1.00 93.56 102 SER A CA 1
ATOM 816 C C . SER A 1 102 ? -8.089 2.150 -5.865 1.00 93.56 102 SER A C 1
ATOM 818 O O . SER A 1 102 ? -7.627 1.960 -6.991 1.00 93.56 102 SER A O 1
ATOM 820 N N . MET A 1 103 ? -8.880 1.250 -5.275 1.00 95.69 103 MET A N 1
ATOM 821 C CA . MET A 1 103 ? -9.230 -0.032 -5.890 1.00 95.69 103 MET A CA 1
ATOM 822 C C . MET A 1 103 ? -10.062 0.153 -7.163 1.00 95.69 103 MET A C 1
ATOM 824 O O . MET A 1 103 ? -9.793 -0.509 -8.164 1.00 95.69 103 MET A O 1
ATOM 828 N N . THR A 1 104 ? -11.035 1.070 -7.176 1.00 94.81 104 THR A N 1
ATOM 829 C CA . THR A 1 104 ? -11.828 1.346 -8.382 1.00 94.81 104 THR A CA 1
ATOM 830 C C . THR A 1 104 ? -10.980 1.955 -9.490 1.00 94.81 104 THR A C 1
ATOM 832 O O . THR A 1 104 ? -11.139 1.546 -10.635 1.00 94.81 104 THR A O 1
ATOM 835 N N . ALA A 1 105 ? -10.035 2.850 -9.184 1.00 93.88 105 ALA A N 1
ATOM 836 C CA . ALA A 1 105 ? -9.111 3.390 -10.182 1.00 93.88 105 ALA A CA 1
ATOM 837 C C . ALA A 1 105 ? -8.263 2.285 -10.842 1.00 93.88 105 ALA A C 1
ATOM 839 O O . ALA A 1 105 ? -8.117 2.263 -12.065 1.00 93.88 105 ALA A O 1
ATOM 840 N N . ILE A 1 106 ? -7.774 1.318 -10.056 1.00 93.25 106 ILE A N 1
ATOM 841 C CA . ILE A 1 106 ? -7.044 0.147 -10.573 1.00 93.25 106 ILE A CA 1
ATOM 842 C C . ILE A 1 106 ? -7.947 -0.727 -11.456 1.00 93.25 106 ILE A C 1
ATOM 844 O O . ILE A 1 106 ? -7.527 -1.176 -12.525 1.00 93.25 106 ILE A O 1
ATOM 848 N N . LEU A 1 107 ? -9.195 -0.959 -11.041 1.00 93.19 107 LEU A N 1
ATOM 849 C CA . LEU A 1 107 ? -10.162 -1.729 -11.828 1.00 93.19 107 LEU A CA 1
ATOM 850 C C . LEU A 1 107 ? -10.539 -1.014 -13.132 1.00 93.19 107 LEU A C 1
ATOM 852 O O . LEU A 1 107 ? -10.664 -1.665 -14.162 1.00 93.19 107 LEU A O 1
ATOM 856 N N . ILE A 1 108 ? -10.655 0.316 -13.127 1.00 91.12 108 ILE A N 1
ATOM 857 C CA . ILE A 1 108 ? -10.883 1.116 -14.338 1.00 91.12 108 ILE A CA 1
ATOM 858 C C . ILE A 1 108 ? -9.698 0.978 -15.300 1.00 91.12 108 ILE A C 1
ATOM 860 O O . ILE A 1 108 ? -9.904 0.761 -16.495 1.00 91.12 108 ILE A O 1
ATOM 864 N N . ALA A 1 109 ? -8.461 1.014 -14.789 1.00 90.19 109 ALA A N 1
ATOM 865 C CA . ALA A 1 109 ? -7.255 0.805 -15.596 1.00 90.19 109 ALA A CA 1
ATOM 866 C C . ALA A 1 109 ? -7.291 -0.529 -16.359 1.00 90.19 109 ALA A C 1
ATOM 868 O O . ALA A 1 109 ? -6.828 -0.613 -17.497 1.00 90.19 109 ALA A O 1
ATOM 869 N N . ARG A 1 110 ? -7.899 -1.562 -15.757 1.00 89.19 110 ARG A N 1
ATOM 870 C CA . ARG A 1 110 ? -8.048 -2.887 -16.369 1.00 89.19 110 ARG A CA 1
ATOM 871 C C . ARG A 1 110 ? -8.917 -2.883 -17.625 1.00 89.19 110 ARG A C 1
ATOM 873 O O . ARG A 1 110 ? -8.672 -3.707 -18.496 1.00 89.19 110 ARG A O 1
ATOM 880 N N . PHE A 1 111 ? -9.894 -1.984 -17.732 1.00 87.69 111 PHE A N 1
ATOM 881 C CA . PHE A 1 111 ? -10.731 -1.870 -18.932 1.00 87.69 111 PHE A CA 1
ATOM 882 C C . PHE A 1 111 ? -10.015 -1.173 -20.090 1.00 87.69 111 PHE A C 1
ATOM 884 O O . PHE A 1 111 ? -10.320 -1.449 -21.245 1.00 87.69 111 PHE A O 1
ATOM 891 N N . VAL A 1 112 ? -9.066 -0.282 -19.791 1.00 84.94 112 VAL A N 1
ATOM 892 C CA . VAL A 1 112 ? -8.238 0.375 -20.812 1.00 84.94 112 VAL A CA 1
ATOM 893 C C . VAL A 1 112 ? -7.131 -0.569 -21.301 1.00 84.94 112 VAL A C 1
ATOM 895 O O . VAL A 1 112 ? -6.760 -0.511 -22.466 1.00 84.94 112 VAL A O 1
ATOM 898 N N . ASP A 1 113 ? -6.612 -1.422 -20.409 1.00 84.00 113 ASP A N 1
ATOM 899 C CA . ASP A 1 113 ? -5.579 -2.449 -20.645 1.00 84.00 113 ASP A CA 1
ATOM 900 C C . ASP A 1 113 ? -4.365 -1.960 -21.458 1.00 84.00 113 ASP A C 1
ATOM 902 O O . ASP A 1 113 ? -3.873 -2.629 -22.363 1.00 84.00 113 ASP A O 1
ATOM 906 N N . THR A 1 114 ? -3.872 -0.762 -21.128 1.00 85.31 114 THR A N 1
ATOM 907 C CA . THR A 1 114 ? -2.637 -0.207 -21.702 1.00 85.31 114 THR A CA 1
ATOM 908 C C . THR A 1 114 ? -1.621 0.097 -20.608 1.00 85.31 114 THR A C 1
ATOM 910 O O . THR A 1 114 ? -1.978 0.625 -19.553 1.00 85.31 114 THR A O 1
ATOM 913 N N . ASP A 1 115 ? -0.335 -0.148 -20.877 1.00 82.50 115 ASP A N 1
ATOM 914 C CA . ASP A 1 115 ? 0.757 0.131 -19.926 1.00 82.50 115 ASP A CA 1
ATOM 915 C C . ASP A 1 115 ? 0.799 1.607 -19.508 1.00 82.50 115 ASP A C 1
ATOM 917 O O . ASP A 1 115 ? 1.012 1.942 -18.342 1.00 82.50 115 ASP A O 1
ATOM 921 N N . ARG A 1 116 ? 0.509 2.511 -20.455 1.00 84.69 116 ARG A N 1
ATOM 922 C CA . ARG A 1 116 ? 0.384 3.950 -20.183 1.00 84.69 116 ARG A CA 1
ATOM 923 C C . ARG A 1 116 ? -0.793 4.255 -19.256 1.00 84.69 116 ARG A C 1
ATOM 925 O O . ARG A 1 116 ? -0.657 5.109 -18.387 1.00 84.69 116 ARG A O 1
ATOM 932 N N . GLY A 1 117 ? -1.917 3.554 -19.413 1.00 85.56 117 GLY A N 1
ATOM 933 C CA . GLY A 1 117 ? -3.071 3.678 -18.524 1.00 85.56 117 GLY A CA 1
ATOM 934 C C . GLY A 1 117 ? -2.726 3.300 -17.084 1.00 85.56 117 GLY A C 1
ATOM 935 O O . GLY A 1 117 ? -3.031 4.055 -16.163 1.00 85.56 117 GLY A O 1
ATOM 936 N N . TYR A 1 118 ? -2.006 2.192 -16.890 1.00 87.75 118 TYR A N 1
ATOM 937 C CA . TYR A 1 118 ? -1.522 1.786 -15.568 1.00 87.75 118 TYR A CA 1
ATOM 938 C C . TYR A 1 118 ? -0.549 2.804 -14.963 1.00 87.75 118 TYR A C 1
ATOM 940 O O . TYR A 1 118 ? -0.700 3.167 -13.798 1.00 87.75 118 TYR A O 1
ATOM 948 N N . ALA A 1 119 ? 0.396 3.330 -15.746 1.00 86.81 119 ALA A N 1
ATOM 949 C CA . ALA A 1 119 ? 1.330 4.352 -15.270 1.00 86.81 119 ALA A CA 1
ATOM 950 C C . ALA A 1 119 ? 0.616 5.640 -14.817 1.00 86.81 119 ALA A C 1
ATOM 952 O O . ALA A 1 119 ? 0.925 6.172 -13.751 1.00 86.81 119 ALA A O 1
ATOM 953 N N . VAL A 1 120 ? -0.372 6.117 -15.583 1.00 89.94 120 VAL A N 1
ATOM 954 C CA . VAL A 1 120 ? -1.181 7.295 -15.218 1.00 89.94 120 VAL A CA 1
ATOM 955 C C . VAL A 1 120 ? -1.955 7.050 -13.925 1.00 89.94 120 VAL A C 1
ATOM 957 O O . VAL A 1 120 ? -1.983 7.919 -13.053 1.00 89.94 120 VAL A O 1
ATOM 960 N N . VAL A 1 121 ? -2.544 5.863 -13.767 1.00 92.56 121 VAL A N 1
ATOM 961 C CA . VAL A 1 121 ? -3.258 5.502 -12.538 1.00 92.56 121 VAL A CA 1
ATOM 962 C C . VAL A 1 121 ? -2.310 5.453 -11.346 1.00 92.56 121 VAL A C 1
ATOM 964 O O . VAL A 1 121 ? -2.641 6.006 -10.306 1.00 92.56 121 VAL A O 1
ATOM 967 N N . LEU A 1 122 ? -1.109 4.892 -11.481 1.00 92.25 122 LEU A N 1
ATOM 968 C CA . LEU A 1 122 ? -0.127 4.873 -10.392 1.00 92.25 122 LEU A CA 1
ATOM 969 C C . LEU A 1 122 ? 0.310 6.284 -9.973 1.00 92.25 122 LEU A C 1
ATOM 971 O O . LEU A 1 122 ? 0.393 6.559 -8.779 1.00 92.25 122 LEU A O 1
ATOM 975 N N . ILE A 1 123 ? 0.509 7.201 -10.926 1.00 91.94 123 ILE A N 1
ATOM 976 C CA . ILE A 1 123 ? 0.786 8.616 -10.625 1.00 91.94 123 ILE A CA 1
ATOM 977 C C . ILE A 1 123 ? -0.374 9.234 -9.841 1.00 91.94 123 ILE A C 1
ATOM 979 O O . ILE A 1 123 ? -0.160 9.860 -8.802 1.00 91.94 123 ILE A O 1
ATOM 983 N N . PHE A 1 124 ? -1.605 9.041 -10.321 1.00 93.19 124 PHE A N 1
ATOM 984 C CA . PHE A 1 124 ? -2.801 9.535 -9.646 1.00 93.19 124 PHE A CA 1
ATOM 985 C C . PHE A 1 124 ? -2.905 8.990 -8.216 1.00 93.19 124 PHE A C 1
ATOM 987 O O . PHE A 1 124 ? -3.122 9.764 -7.287 1.00 93.19 124 PHE A O 1
ATOM 994 N N . LEU A 1 125 ? -2.696 7.686 -8.026 1.00 93.12 125 LEU A N 1
ATOM 995 C CA . LEU A 1 125 ? -2.760 7.035 -6.719 1.00 93.12 125 LEU A CA 1
ATOM 996 C C . LEU A 1 125 ? -1.671 7.531 -5.770 1.00 93.12 125 LEU A C 1
ATOM 998 O O . LEU A 1 125 ? -1.955 7.755 -4.596 1.00 93.12 125 LEU A O 1
ATOM 1002 N N . ALA A 1 126 ? -0.451 7.754 -6.268 1.00 91.44 126 ALA A N 1
ATOM 1003 C CA . ALA A 1 126 ? 0.637 8.283 -5.454 1.00 91.44 126 ALA A CA 1
ATOM 1004 C C . ALA A 1 126 ? 0.272 9.665 -4.900 1.00 91.44 126 ALA A C 1
ATOM 1006 O O . ALA A 1 126 ? 0.480 9.934 -3.722 1.00 91.44 126 ALA A O 1
ATOM 1007 N N . VAL A 1 127 ? -0.350 10.527 -5.703 1.00 90.94 127 VAL A N 1
ATOM 1008 C CA . VAL A 1 127 ? -0.827 11.829 -5.217 1.00 90.94 127 VAL A CA 1
ATOM 1009 C C . VAL A 1 127 ? -2.024 11.660 -4.278 1.00 90.94 127 VAL A C 1
ATOM 1011 O O . VAL A 1 127 ? -2.035 12.220 -3.182 1.00 90.94 127 VAL A O 1
ATOM 1014 N N . TRP A 1 128 ? -3.018 10.873 -4.684 1.00 90.62 128 TRP A N 1
ATOM 1015 C CA . TRP A 1 128 ? -4.284 10.702 -3.973 1.00 90.62 128 TRP A CA 1
ATOM 1016 C C . TRP A 1 128 ? -4.107 10.137 -2.561 1.00 90.62 128 TRP A C 1
ATOM 1018 O O . TRP A 1 128 ? -4.636 10.692 -1.598 1.00 90.62 128 TRP A O 1
ATOM 1028 N N . GLU A 1 129 ? -3.330 9.066 -2.411 1.00 86.50 129 GLU A N 1
ATOM 1029 C CA . GLU A 1 129 ? -3.154 8.402 -1.120 1.00 86.50 129 GLU A CA 1
ATOM 1030 C C . GLU A 1 129 ? -2.288 9.221 -0.158 1.00 86.50 129 GLU A C 1
ATOM 1032 O O . GLU A 1 129 ? -2.568 9.259 1.039 1.00 86.50 129 GLU A O 1
ATOM 1037 N N . ASN A 1 130 ? -1.289 9.950 -0.665 1.00 83.38 130 ASN A N 1
ATOM 1038 C CA . ASN A 1 130 ? -0.489 10.853 0.168 1.00 83.38 130 ASN A CA 1
ATOM 1039 C C . ASN A 1 130 ? -1.269 12.113 0.571 1.00 83.38 130 ASN A C 1
ATOM 1041 O O . ASN A 1 130 ? -1.016 12.691 1.629 1.00 83.38 130 ASN A O 1
ATOM 1045 N N . PHE A 1 131 ? -2.277 12.506 -0.211 1.00 83.62 131 PHE A N 1
ATOM 1046 C CA . PHE A 1 131 ? -3.174 13.606 0.135 1.00 83.62 131 PHE A CA 1
ATOM 1047 C C . PHE A 1 131 ? -4.168 13.255 1.259 1.00 83.62 131 PHE A C 1
ATOM 1049 O O . PHE A 1 131 ? -4.844 14.143 1.779 1.00 83.62 131 PHE A O 1
ATOM 1056 N N . TYR A 1 132 ? -4.229 11.993 1.706 1.00 78.44 132 TYR A N 1
ATOM 1057 C CA . TYR A 1 132 ? -5.127 11.519 2.767 1.00 78.44 132 TYR A CA 1
ATOM 1058 C C . TYR A 1 132 ? -5.124 12.393 4.027 1.00 78.44 132 TYR A C 1
ATOM 1060 O O . TYR A 1 132 ? -6.183 12.772 4.529 1.00 78.44 132 TYR A O 1
ATOM 1068 N N . PHE A 1 133 ? -3.942 12.733 4.545 1.00 70.00 133 PHE A N 1
ATOM 1069 C CA . PHE A 1 133 ? -3.839 13.526 5.770 1.00 70.00 133 PHE A CA 1
ATOM 1070 C C . PHE A 1 133 ? -4.415 14.931 5.591 1.00 70.00 133 PHE A C 1
ATOM 1072 O O . PHE A 1 133 ? -5.135 15.421 6.463 1.00 70.00 133 PHE A O 1
ATOM 1079 N N . VAL A 1 134 ? -4.159 15.555 4.439 1.00 77.25 134 VAL A N 1
ATOM 1080 C CA . VAL A 1 134 ? -4.735 16.860 4.093 1.00 77.25 134 VAL A CA 1
ATOM 1081 C C . VAL A 1 134 ? -6.248 16.735 3.944 1.00 77.25 134 VAL A C 1
ATOM 1083 O O . VAL A 1 134 ? -6.989 17.570 4.463 1.00 77.25 134 VAL A O 1
ATOM 1086 N N . PHE A 1 135 ? -6.722 15.655 3.319 1.00 77.81 135 PHE A N 1
ATOM 1087 C CA . PHE A 1 135 ? -8.144 15.384 3.156 1.00 77.81 135 PHE A CA 1
ATOM 1088 C C . PHE A 1 135 ? -8.877 15.294 4.506 1.00 77.81 135 PHE A C 1
ATOM 1090 O O . PHE A 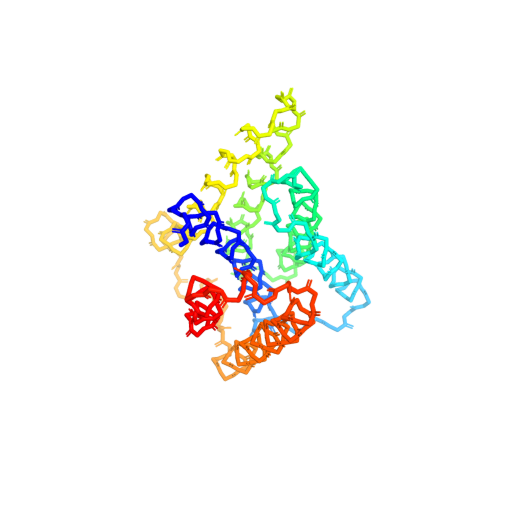1 135 ? -9.903 15.948 4.714 1.00 77.81 135 PHE A O 1
ATOM 1097 N N . LEU A 1 136 ? -8.315 14.548 5.462 1.00 75.44 136 LEU A N 1
ATOM 1098 C CA . LEU A 1 136 ? -8.863 14.430 6.814 1.00 75.44 136 LEU A CA 1
ATOM 1099 C C . LEU A 1 136 ? -8.891 15.762 7.571 1.00 75.44 136 LEU A C 1
ATOM 1101 O O . LEU A 1 136 ? -9.889 16.073 8.227 1.00 75.44 136 LEU A O 1
ATOM 1105 N N . LEU A 1 137 ? -7.799 16.527 7.506 1.00 73.62 137 LEU A N 1
ATOM 1106 C CA . LEU A 1 137 ? -7.645 17.772 8.260 1.00 73.62 137 LEU A CA 1
ATOM 1107 C C . LEU A 1 137 ? -8.535 18.888 7.705 1.00 73.62 137 LEU A C 1
ATOM 1109 O O . LEU A 1 137 ? -9.204 19.579 8.472 1.00 73.62 137 LEU A O 1
ATOM 1113 N N . VAL A 1 138 ? -8.562 19.055 6.381 1.00 78.88 138 VAL A N 1
ATOM 1114 C CA . VAL A 1 138 ? -9.209 20.199 5.725 1.00 78.88 138 VAL A CA 1
ATOM 1115 C C . VAL A 1 138 ? -10.698 19.951 5.484 1.00 78.88 138 VAL A C 1
ATOM 1117 O O . VAL A 1 138 ? -11.519 20.818 5.794 1.00 78.88 138 VAL A O 1
ATOM 1120 N N . PHE A 1 139 ? -11.060 18.775 4.960 1.00 77.81 139 PHE A N 1
ATOM 1121 C CA . PHE A 1 139 ? -12.422 18.511 4.481 1.00 77.81 139 PHE A CA 1
ATOM 1122 C C . PHE A 1 139 ? -13.285 17.793 5.516 1.00 77.81 139 PHE A C 1
ATOM 1124 O O . PHE A 1 139 ? -14.427 18.188 5.739 1.00 77.81 139 PHE A O 1
ATOM 1131 N N . VAL A 1 140 ? -12.748 16.764 6.179 1.00 78.88 140 VAL A N 1
ATOM 1132 C CA . VAL A 1 140 ? -13.528 15.966 7.144 1.00 78.88 140 VAL A CA 1
ATOM 1133 C C . VAL A 1 140 ? -13.609 16.647 8.513 1.00 78.88 140 VAL A C 1
ATOM 1135 O O . VAL A 1 140 ? -14.607 16.487 9.215 1.00 78.88 140 VAL A O 1
ATOM 1138 N N . ARG A 1 141 ? -12.585 17.428 8.892 1.00 80.50 141 ARG A N 1
ATOM 1139 C CA . ARG A 1 141 ? -12.502 18.147 10.179 1.00 80.50 141 ARG A CA 1
ATOM 1140 C C . ARG A 1 141 ? -12.778 17.232 11.379 1.00 80.50 141 ARG A C 1
ATOM 1142 O O . ARG A 1 141 ? -13.572 17.563 12.263 1.00 80.50 141 ARG A O 1
ATOM 1149 N N . LEU A 1 142 ? -12.132 16.065 11.396 1.00 74.50 142 LEU A N 1
ATOM 1150 C CA . LEU A 1 142 ? -12.254 15.104 12.494 1.00 74.50 142 LEU A CA 1
ATOM 1151 C C . LEU A 1 142 ? -11.908 15.763 13.830 1.00 74.50 142 LEU A C 1
ATOM 1153 O O . LEU A 1 142 ? -10.838 16.351 14.001 1.00 74.50 142 LEU A O 1
ATOM 1157 N N . LYS A 1 143 ? -12.813 15.642 14.804 1.00 76.75 143 LYS A N 1
ATOM 1158 C CA . LYS A 1 143 ? -12.554 16.147 16.154 1.00 76.75 143 LYS A CA 1
ATOM 1159 C C . LYS A 1 143 ? -11.542 15.236 16.843 1.00 76.75 143 LYS A C 1
ATOM 1161 O O . LYS A 1 143 ? -11.560 14.023 16.654 1.00 76.75 143 LYS A O 1
ATOM 1166 N N . ARG A 1 144 ? -10.719 15.787 17.742 1.00 72.88 144 ARG A N 1
ATOM 1167 C CA . ARG A 1 144 ? -9.740 15.007 18.532 1.00 72.88 144 ARG A CA 1
ATOM 1168 C C . ARG A 1 144 ? -10.374 13.834 19.294 1.00 72.88 144 ARG A C 1
ATOM 1170 O O . ARG A 1 144 ? -9.742 12.803 19.483 1.00 72.88 144 ARG A O 1
ATOM 1177 N N . ILE A 1 145 ? -11.639 13.975 19.691 1.00 72.25 145 ILE A N 1
ATOM 1178 C CA . ILE A 1 145 ? -12.415 12.930 20.373 1.00 72.25 145 ILE A CA 1
ATOM 1179 C C . ILE A 1 145 ? -12.728 11.759 19.429 1.00 72.25 145 ILE A C 1
ATOM 1181 O O . ILE A 1 145 ? -12.854 10.636 19.884 1.00 72.25 145 ILE A O 1
ATOM 1185 N N . GLU A 1 146 ? -12.810 11.970 18.123 1.00 73.88 146 GLU A N 1
ATOM 1186 C CA . GLU A 1 146 ? -13.114 10.930 17.129 1.00 73.88 146 GLU A CA 1
ATOM 1187 C C . GLU A 1 146 ? -11.842 10.245 16.597 1.00 73.88 146 GLU A C 1
ATOM 1189 O O . GLU A 1 146 ? -11.916 9.233 15.903 1.00 73.88 146 GLU A O 1
ATOM 1194 N N . LEU A 1 147 ? -10.665 10.774 16.946 1.00 76.69 147 LEU A N 1
ATOM 1195 C CA . LEU A 1 147 ? -9.376 10.181 16.618 1.00 76.69 147 LEU A CA 1
ATOM 1196 C C . LEU A 1 147 ? -8.981 9.153 17.681 1.00 76.69 147 LEU A C 1
ATOM 1198 O O . LEU A 1 147 ? -9.042 9.410 18.888 1.00 76.69 147 LEU A O 1
ATOM 1202 N N . VAL A 1 148 ? -8.557 7.983 17.212 1.00 82.06 148 VAL A N 1
ATOM 1203 C CA . VAL A 1 148 ? -7.917 6.969 18.050 1.00 82.06 148 VAL A CA 1
ATOM 1204 C C . VAL A 1 148 ? -6.437 7.345 18.176 1.00 82.06 148 VAL A C 1
ATOM 1206 O O . VAL A 1 148 ? -5.787 7.558 17.143 1.00 82.06 148 VAL A O 1
ATOM 1209 N N . PRO A 1 149 ? -5.911 7.484 19.406 1.00 84.38 149 PRO A N 1
ATOM 1210 C CA . PRO A 1 149 ? -4.523 7.866 19.619 1.00 84.38 149 PRO A CA 1
ATOM 1211 C C . PRO A 1 149 ? -3.580 6.818 19.026 1.00 84.38 149 PRO A C 1
ATOM 1213 O O . PRO A 1 149 ? -3.864 5.623 19.048 1.00 84.38 149 PRO A O 1
ATOM 1216 N N . ILE A 1 150 ? -2.460 7.294 18.492 1.00 86.62 150 ILE A N 1
ATOM 1217 C CA . ILE A 1 150 ? -1.376 6.453 17.991 1.00 86.62 150 ILE A CA 1
ATOM 1218 C C . ILE A 1 150 ? -0.360 6.310 19.119 1.00 86.62 150 ILE A C 1
ATOM 1220 O O . ILE A 1 150 ? 0.028 7.315 19.718 1.00 86.62 150 ILE A O 1
ATOM 1224 N N . ASN A 1 151 ? 0.083 5.086 19.395 1.00 89.19 151 ASN A N 1
ATOM 1225 C CA . ASN A 1 151 ? 1.271 4.879 20.214 1.00 89.19 151 ASN A CA 1
ATOM 1226 C C . ASN A 1 151 ? 2.510 5.277 19.391 1.00 89.19 151 ASN A C 1
ATOM 1228 O O . ASN A 1 151 ? 2.851 4.593 18.426 1.00 89.19 151 ASN A O 1
ATOM 1232 N N . ILE A 1 152 ? 3.127 6.408 19.746 1.00 88.44 152 ILE A N 1
ATOM 1233 C CA . ILE A 1 152 ? 4.238 7.011 18.997 1.00 88.44 152 ILE A CA 1
ATOM 1234 C C . ILE A 1 152 ? 5.473 6.113 19.046 1.00 88.44 152 ILE A C 1
ATOM 1236 O O . ILE A 1 152 ? 6.097 5.923 18.008 1.00 88.44 152 ILE A O 1
ATOM 1240 N N . ASP A 1 153 ? 5.772 5.515 20.200 1.00 89.94 153 ASP A N 1
ATOM 1241 C CA . ASP A 1 153 ? 6.931 4.633 20.367 1.00 89.94 153 ASP A CA 1
ATOM 1242 C C . ASP A 1 153 ? 6.773 3.389 19.492 1.00 89.94 153 ASP A C 1
ATOM 1244 O O . ASP A 1 153 ? 7.629 3.077 18.669 1.00 89.94 153 ASP A O 1
ATOM 1248 N N . HIS A 1 154 ? 5.597 2.754 19.551 1.00 88.00 154 HIS A N 1
ATOM 1249 C CA . HIS A 1 154 ? 5.317 1.596 18.705 1.00 88.00 154 HIS A CA 1
ATOM 1250 C C . HIS A 1 154 ? 5.304 1.965 17.212 1.00 88.00 154 HIS A C 1
ATOM 1252 O O . HIS A 1 154 ? 5.697 1.157 16.377 1.00 88.00 154 HIS A O 1
ATOM 1258 N N . TYR A 1 155 ? 4.868 3.172 16.843 1.00 89.00 155 TYR A N 1
ATOM 1259 C CA . TYR A 1 155 ? 4.920 3.631 15.453 1.00 89.00 155 TYR A CA 1
ATOM 1260 C C . TYR A 1 155 ? 6.360 3.895 14.989 1.00 89.00 155 TYR A C 1
ATOM 1262 O O . TYR A 1 155 ? 6.720 3.501 13.878 1.00 89.00 155 TYR A O 1
ATOM 1270 N N . ALA A 1 156 ? 7.189 4.502 15.839 1.00 89.81 156 ALA A N 1
ATOM 1271 C CA . ALA A 1 156 ? 8.604 4.738 15.579 1.00 89.81 156 ALA A CA 1
ATOM 1272 C C . ALA A 1 156 ? 9.370 3.418 15.406 1.00 89.81 156 ALA A C 1
ATOM 1274 O O . ALA A 1 156 ? 10.105 3.278 14.430 1.00 89.81 156 ALA A O 1
ATOM 1275 N N . ASP A 1 157 ? 9.118 2.420 16.256 1.00 89.69 157 ASP A N 1
ATOM 1276 C CA . ASP A 1 157 ? 9.713 1.083 16.133 1.00 89.69 157 ASP A CA 1
ATOM 1277 C C . ASP A 1 157 ? 9.364 0.423 14.791 1.00 89.69 157 ASP A C 1
ATOM 1279 O O . ASP A 1 157 ? 10.213 -0.184 14.136 1.00 89.69 157 ASP A O 1
ATOM 1283 N N . ARG A 1 158 ? 8.112 0.568 14.336 1.00 87.94 158 ARG A N 1
ATOM 1284 C CA . ARG A 1 158 ? 7.656 0.018 13.047 1.00 87.94 158 ARG A CA 1
ATOM 1285 C C . ARG A 1 158 ? 8.303 0.723 11.861 1.00 87.94 158 ARG A C 1
ATOM 1287 O O . ARG A 1 158 ? 8.671 0.052 10.898 1.00 87.94 158 ARG A O 1
ATOM 1294 N N . LEU A 1 159 ? 8.460 2.044 11.928 1.00 86.69 159 LEU A N 1
ATOM 1295 C CA . LEU A 1 159 ? 9.199 2.798 10.915 1.00 86.69 159 LEU A CA 1
ATOM 1296 C C . LEU A 1 159 ? 10.683 2.415 10.906 1.00 86.69 159 LEU A C 1
ATOM 1298 O O . LEU A 1 159 ? 11.236 2.195 9.834 1.00 86.69 159 LEU A O 1
ATOM 1302 N N . GLY A 1 160 ? 11.307 2.251 12.074 1.00 85.56 160 GLY A N 1
ATOM 1303 C CA . GLY A 1 160 ? 12.690 1.786 12.184 1.00 85.56 160 GLY A CA 1
ATOM 1304 C C . GLY A 1 160 ? 12.881 0.398 11.570 1.00 85.56 160 GLY A C 1
ATOM 1305 O O . GLY A 1 160 ? 13.789 0.192 10.767 1.00 85.56 160 GLY A O 1
ATOM 1306 N N . ALA A 1 161 ? 11.976 -0.541 11.867 1.00 86.56 161 ALA A N 1
ATOM 1307 C CA . ALA A 1 161 ? 11.975 -1.866 11.249 1.00 86.56 161 ALA A CA 1
ATOM 1308 C C . ALA A 1 161 ? 11.805 -1.794 9.725 1.00 86.56 161 ALA A C 1
ATOM 1310 O O . ALA A 1 161 ? 12.476 -2.521 8.996 1.00 86.56 161 ALA A O 1
ATOM 1311 N N . MET A 1 162 ? 10.947 -0.898 9.233 1.00 83.19 162 MET A N 1
ATOM 1312 C CA . MET A 1 162 ? 10.774 -0.673 7.802 1.00 83.19 162 MET A CA 1
ATOM 1313 C C . MET A 1 162 ? 12.067 -0.173 7.153 1.00 83.19 162 MET A C 1
ATOM 1315 O O . MET A 1 162 ? 12.512 -0.779 6.184 1.00 83.19 162 MET A O 1
ATOM 1319 N N . VAL A 1 163 ? 12.692 0.876 7.693 1.00 84.56 163 VAL A N 1
ATOM 1320 C CA . VAL A 1 163 ? 13.957 1.420 7.173 1.00 84.56 163 VAL A CA 1
ATOM 1321 C C . VAL A 1 163 ? 15.032 0.333 7.129 1.00 84.56 163 VAL A C 1
ATOM 1323 O O . VAL A 1 163 ? 15.684 0.163 6.102 1.00 84.56 163 VAL A O 1
ATOM 1326 N N . MET A 1 164 ? 15.157 -0.479 8.186 1.00 85.81 164 MET A N 1
ATOM 1327 C CA . MET A 1 164 ? 16.095 -1.607 8.204 1.00 85.81 164 MET A CA 1
ATOM 1328 C C . MET A 1 164 ? 15.824 -2.625 7.092 1.00 85.81 164 MET A C 1
ATOM 1330 O O . MET A 1 164 ? 16.767 -3.069 6.441 1.00 85.81 164 MET A O 1
ATOM 1334 N N . VAL A 1 165 ? 14.560 -2.987 6.849 1.00 83.94 165 VAL A N 1
ATOM 1335 C CA . VAL A 1 165 ? 14.199 -3.930 5.780 1.00 83.94 165 VAL A CA 1
ATOM 1336 C C . VAL A 1 165 ? 14.508 -3.343 4.407 1.00 83.94 165 VAL A C 1
ATOM 1338 O O . VAL A 1 165 ? 15.131 -4.020 3.594 1.00 83.94 165 VAL A O 1
ATOM 1341 N N . VAL A 1 166 ? 14.122 -2.091 4.136 1.00 82.75 166 VAL A N 1
ATOM 1342 C CA . VAL A 1 166 ? 14.349 -1.503 2.808 1.00 82.75 166 VAL A CA 1
ATOM 1343 C C . VAL A 1 166 ? 15.842 -1.291 2.552 1.00 82.75 166 VAL A C 1
ATOM 1345 O O . VAL A 1 166 ? 16.310 -1.618 1.463 1.00 82.75 166 VAL A O 1
ATOM 1348 N N . LEU A 1 167 ? 16.614 -0.825 3.538 1.00 81.31 167 LEU A N 1
ATOM 1349 C CA . LEU A 1 167 ? 18.072 -0.718 3.423 1.00 81.31 167 LEU A CA 1
ATOM 1350 C C . LEU A 1 167 ? 18.729 -2.091 3.249 1.00 81.31 167 LEU A C 1
ATOM 1352 O O . LEU A 1 167 ? 19.595 -2.247 2.391 1.00 81.31 167 LEU A O 1
ATOM 1356 N N . GLY A 1 168 ? 18.298 -3.092 4.022 1.00 82.44 168 GLY A N 1
ATOM 1357 C CA . GLY A 1 168 ? 18.797 -4.462 3.927 1.00 82.44 168 GLY A CA 1
ATOM 1358 C C . GLY A 1 168 ? 18.588 -5.055 2.535 1.00 82.44 168 GLY A C 1
ATOM 1359 O O . GLY A 1 168 ? 19.551 -5.474 1.895 1.00 82.44 168 GLY A O 1
ATOM 1360 N N . GLU A 1 169 ? 17.357 -5.009 2.026 1.00 81.19 169 GLU A N 1
ATOM 1361 C CA . GLU A 1 169 ? 17.021 -5.486 0.679 1.00 81.19 169 GLU A CA 1
ATOM 1362 C C . GLU A 1 169 ? 17.741 -4.691 -0.414 1.00 81.19 169 GLU A C 1
ATOM 1364 O O . GLU A 1 169 ? 18.191 -5.260 -1.409 1.00 81.19 169 GLU A O 1
ATOM 1369 N N . SER A 1 170 ? 17.911 -3.383 -0.216 1.00 80.56 170 SER A N 1
ATOM 1370 C CA . SER A 1 170 ? 18.634 -2.515 -1.145 1.00 80.56 170 SER A CA 1
ATOM 1371 C C . SER A 1 170 ? 20.117 -2.884 -1.243 1.00 80.56 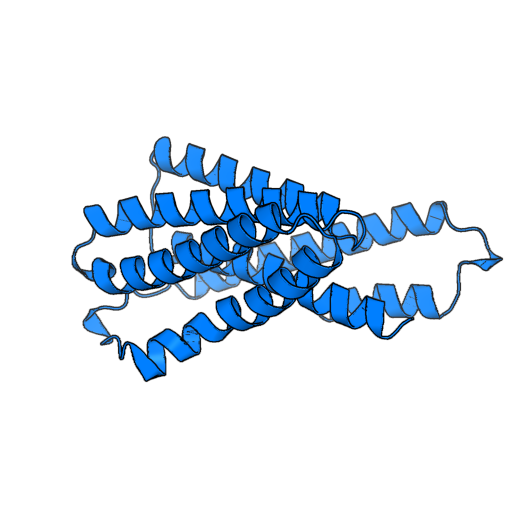170 SER A C 1
ATOM 1373 O O . SER A 1 170 ? 20.644 -3.029 -2.346 1.00 80.56 170 SER A O 1
ATOM 1375 N N . ILE A 1 171 ? 20.788 -3.100 -0.105 1.00 79.50 171 ILE A N 1
ATOM 1376 C CA . ILE A 1 171 ? 22.199 -3.512 -0.048 1.00 79.50 171 ILE A CA 1
ATOM 1377 C C . ILE A 1 171 ? 22.371 -4.911 -0.645 1.00 79.50 171 ILE A C 1
ATOM 1379 O O . ILE A 1 171 ? 23.257 -5.119 -1.475 1.00 79.50 171 ILE A O 1
ATOM 1383 N N . VAL A 1 172 ? 21.515 -5.867 -0.271 1.00 82.06 172 VAL A N 1
ATOM 1384 C CA . VAL A 1 172 ? 21.555 -7.236 -0.809 1.00 82.06 172 VAL A CA 1
ATOM 1385 C C . VAL A 1 172 ? 21.351 -7.221 -2.325 1.00 82.06 172 VAL A C 1
ATOM 1387 O O . VAL A 1 172 ? 22.134 -7.826 -3.061 1.00 82.06 172 VAL A O 1
ATOM 1390 N N . SER A 1 173 ? 20.362 -6.469 -2.810 1.00 80.00 173 SER A N 1
ATOM 1391 C CA . SER A 1 173 ? 20.098 -6.306 -4.242 1.00 80.00 173 SER A CA 1
ATOM 1392 C C . SER A 1 173 ? 21.276 -5.664 -4.972 1.00 80.00 173 SER A C 1
ATOM 1394 O O . SER A 1 173 ? 21.640 -6.120 -6.059 1.00 80.00 173 SER A O 1
ATOM 1396 N N . ALA A 1 174 ? 21.909 -4.647 -4.384 1.00 76.62 174 ALA A N 1
ATOM 1397 C CA . ALA A 1 174 ? 23.095 -4.015 -4.951 1.00 76.62 174 ALA A CA 1
ATOM 1398 C C . ALA A 1 174 ? 24.270 -5.000 -5.044 1.00 76.62 174 ALA A C 1
ATOM 1400 O O . ALA A 1 174 ? 24.898 -5.102 -6.092 1.00 76.62 174 ALA A O 1
ATOM 1401 N N . ILE A 1 175 ? 24.545 -5.790 -4.003 1.00 79.56 175 ILE A N 1
ATOM 1402 C CA . ILE A 1 175 ? 25.638 -6.777 -4.018 1.00 79.56 175 ILE A CA 1
ATOM 1403 C C . ILE A 1 175 ? 25.387 -7.862 -5.075 1.00 79.56 175 ILE A C 1
ATOM 1405 O O . ILE A 1 175 ? 26.280 -8.190 -5.860 1.00 79.56 175 ILE A O 1
ATOM 1409 N N . ILE A 1 176 ? 24.167 -8.405 -5.137 1.00 83.00 176 ILE A N 1
ATOM 1410 C CA . ILE A 1 176 ? 23.805 -9.450 -6.105 1.00 83.00 176 ILE A CA 1
ATOM 1411 C C . ILE A 1 176 ? 23.930 -8.930 -7.541 1.00 83.00 176 ILE A C 1
ATOM 1413 O O . ILE A 1 176 ? 24.449 -9.637 -8.408 1.00 83.00 176 ILE A O 1
ATOM 1417 N N . ASN A 1 177 ? 23.457 -7.710 -7.806 1.00 78.12 177 ASN A N 1
ATOM 1418 C CA . ASN A 1 177 ? 23.484 -7.136 -9.149 1.00 78.12 177 ASN A CA 1
ATOM 1419 C C . ASN A 1 177 ? 24.879 -6.643 -9.550 1.00 78.12 177 ASN A C 1
ATOM 1421 O O . ASN A 1 177 ? 25.254 -6.807 -10.709 1.00 78.12 177 ASN A O 1
ATOM 1425 N N . TYR A 1 178 ? 25.692 -6.158 -8.609 1.00 78.00 178 TYR A N 1
ATOM 1426 C CA . TYR A 1 178 ? 27.088 -5.783 -8.856 1.00 78.00 178 TYR A CA 1
ATOM 1427 C C . TYR A 1 178 ? 27.911 -6.940 -9.437 1.00 78.00 178 TYR A C 1
ATOM 1429 O O . TYR A 1 178 ? 28.693 -6.756 -10.374 1.00 78.00 178 TYR A O 1
ATOM 1437 N N . ASN A 1 179 ? 27.683 -8.154 -8.931 1.00 74.38 179 ASN A N 1
ATOM 1438 C CA . ASN A 1 179 ? 28.366 -9.361 -9.398 1.00 74.38 179 ASN A CA 1
ATOM 1439 C C . ASN A 1 179 ? 27.931 -9.810 -10.803 1.00 74.38 179 ASN A C 1
ATOM 1441 O O . ASN A 1 179 ? 28.657 -10.559 -11.450 1.00 74.38 179 ASN A O 1
ATOM 1445 N N . LYS A 1 180 ? 26.766 -9.358 -11.285 1.00 79.50 180 LYS A N 1
ATOM 1446 C CA . LYS A 1 180 ? 26.244 -9.671 -12.627 1.00 79.50 180 LYS A CA 1
ATOM 1447 C C . LYS A 1 180 ? 26.643 -8.640 -13.685 1.00 79.50 180 LYS A C 1
ATOM 1449 O O . LYS A 1 180 ? 26.485 -8.906 -14.873 1.00 79.50 180 LYS A O 1
ATOM 1454 N N . LEU A 1 181 ? 27.125 -7.469 -13.269 1.00 77.75 181 LEU A N 1
ATOM 1455 C CA . LEU A 1 181 ? 27.524 -6.390 -14.169 1.00 77.75 181 LEU A CA 1
ATOM 1456 C C . LEU A 1 181 ? 28.937 -6.632 -14.710 1.00 77.75 181 LEU A C 1
ATOM 1458 O O . LEU A 1 181 ? 29.868 -6.908 -13.949 1.00 77.75 181 LEU A O 1
ATOM 1462 N N . SER A 1 182 ? 29.098 -6.475 -16.026 1.00 77.81 182 SER A N 1
ATOM 1463 C CA . SER A 1 182 ? 30.420 -6.423 -16.662 1.00 77.81 182 SER A CA 1
ATOM 1464 C C . SER A 1 182 ? 31.189 -5.171 -16.211 1.00 77.81 182 SER A C 1
ATOM 1466 O O . SER A 1 182 ? 30.572 -4.173 -15.838 1.00 77.81 182 SER A O 1
ATOM 1468 N N . GLU A 1 183 ? 32.529 -5.180 -16.259 1.00 72.69 183 GLU A N 1
ATOM 1469 C CA . GLU A 1 183 ? 33.349 -4.029 -15.821 1.00 72.69 183 GLU A CA 1
ATOM 1470 C C . GLU A 1 183 ? 32.954 -2.715 -16.512 1.00 72.69 183 GLU A C 1
ATOM 1472 O O . GLU A 1 183 ? 32.921 -1.669 -15.872 1.00 72.69 183 GLU A O 1
ATOM 1477 N N . SER A 1 184 ? 32.541 -2.780 -17.782 1.00 69.94 184 SER A N 1
ATOM 1478 C CA . SER A 1 184 ? 32.072 -1.621 -18.557 1.00 69.94 184 SER A CA 1
ATOM 1479 C C . SER A 1 184 ? 30.759 -0.993 -18.059 1.00 69.94 184 SER A C 1
ATOM 1481 O O . SER A 1 184 ? 30.454 0.146 -18.400 1.00 69.94 184 SER A O 1
ATOM 1483 N N . GLN A 1 185 ? 29.978 -1.721 -17.256 1.00 66.69 185 GLN A N 1
ATOM 1484 C CA . GLN A 1 185 ? 28.677 -1.287 -16.735 1.00 66.69 185 GLN A CA 1
ATOM 1485 C C . GLN A 1 185 ? 28.745 -0.821 -15.274 1.00 66.69 185 GLN A C 1
ATOM 1487 O O . GLN A 1 185 ? 27.745 -0.353 -14.732 1.00 66.69 185 GLN A O 1
ATOM 1492 N N . ARG A 1 186 ? 29.916 -0.916 -14.629 1.00 69.94 186 ARG A N 1
ATOM 1493 C CA . ARG A 1 186 ? 30.176 -0.389 -13.279 1.00 69.94 186 ARG A CA 1
ATOM 1494 C C . ARG A 1 186 ? 30.491 1.108 -13.355 1.00 69.94 186 ARG A C 1
ATOM 1496 O O . ARG A 1 186 ? 31.596 1.548 -13.058 1.00 69.94 186 ARG A O 1
ATOM 1503 N N . THR A 1 187 ? 29.524 1.882 -13.836 1.00 72.81 187 THR A N 1
ATOM 1504 C CA . THR A 1 187 ? 29.652 3.327 -14.061 1.00 72.81 187 THR A CA 1
ATOM 1505 C C . THR A 1 187 ? 29.271 4.135 -12.818 1.00 72.81 187 THR A C 1
ATOM 1507 O O . THR A 1 187 ? 28.629 3.632 -11.898 1.00 72.81 187 THR A O 1
ATOM 1510 N N . THR A 1 188 ? 29.623 5.422 -12.792 1.00 70.44 188 THR A N 1
ATOM 1511 C CA . THR A 1 188 ? 29.246 6.366 -11.721 1.00 70.44 188 THR A CA 1
ATOM 1512 C C . THR A 1 188 ? 27.732 6.402 -11.476 1.00 70.44 188 THR A C 1
ATOM 1514 O O . THR A 1 188 ? 27.292 6.472 -10.334 1.00 70.44 188 THR A O 1
ATOM 1517 N N . GLU A 1 189 ? 26.930 6.237 -12.533 1.00 65.81 189 GLU A N 1
ATOM 1518 C CA . GLU A 1 189 ? 25.464 6.206 -12.455 1.00 65.81 189 GLU A CA 1
ATOM 1519 C C . GLU A 1 189 ? 24.925 5.036 -11.614 1.00 65.81 189 GLU A C 1
ATOM 1521 O O . GLU A 1 189 ? 23.865 5.153 -10.999 1.00 65.81 189 GLU A O 1
ATOM 1526 N N . TYR A 1 190 ? 25.646 3.910 -11.574 1.00 69.56 190 TYR A N 1
ATOM 1527 C CA . TYR A 1 190 ? 25.303 2.767 -10.727 1.00 69.56 190 TYR A CA 1
ATOM 1528 C C . TYR A 1 190 ? 25.468 3.114 -9.243 1.00 69.56 190 TYR A C 1
ATOM 1530 O O . TYR A 1 190 ? 24.593 2.821 -8.428 1.00 69.56 190 TYR A O 1
ATOM 1538 N N . TYR A 1 191 ? 26.567 3.787 -8.894 1.00 73.75 191 TYR A N 1
ATOM 1539 C CA . TYR A 1 191 ? 26.834 4.224 -7.525 1.00 73.75 191 TYR A CA 1
ATOM 1540 C C . TYR A 1 191 ? 25.881 5.340 -7.077 1.00 73.75 191 TYR A C 1
ATOM 1542 O O . TYR A 1 191 ? 25.460 5.345 -5.924 1.00 73.75 191 TYR A O 1
ATOM 1550 N N . GLU A 1 192 ? 25.476 6.235 -7.981 1.00 72.94 192 GLU A N 1
ATOM 1551 C CA . GLU A 1 192 ? 24.438 7.243 -7.719 1.00 72.94 192 GLU A CA 1
ATOM 1552 C C . GLU A 1 192 ? 23.068 6.603 -7.454 1.00 72.94 192 GLU A C 1
ATOM 1554 O O . GLU A 1 192 ? 22.395 6.962 -6.490 1.00 72.94 192 GLU A O 1
ATOM 1559 N N . ALA A 1 193 ? 22.668 5.614 -8.261 1.00 67.12 193 ALA A N 1
ATOM 1560 C CA . ALA A 1 193 ? 21.426 4.874 -8.043 1.00 67.12 193 ALA A CA 1
ATOM 1561 C C . ALA A 1 193 ? 21.446 4.092 -6.718 1.00 67.12 193 ALA A C 1
ATOM 1563 O O . ALA A 1 193 ? 20.429 4.011 -6.035 1.00 67.12 193 ALA A O 1
ATOM 1564 N N . MET A 1 194 ? 22.610 3.568 -6.325 1.00 69.62 194 MET A N 1
ATOM 1565 C CA . MET A 1 194 ? 22.806 2.952 -5.014 1.00 69.62 194 MET A CA 1
ATOM 1566 C C . MET A 1 194 ? 22.734 3.992 -3.887 1.00 69.62 194 MET A C 1
ATOM 1568 O O . MET A 1 194 ? 22.135 3.725 -2.859 1.00 69.62 194 MET A O 1
ATOM 1572 N N . ALA A 1 195 ? 23.262 5.203 -4.073 1.00 73.75 195 ALA A N 1
ATOM 1573 C CA . ALA A 1 195 ? 23.166 6.264 -3.071 1.00 73.75 195 ALA A CA 1
ATOM 1574 C C . ALA A 1 195 ? 21.718 6.731 -2.823 1.00 73.75 195 ALA A C 1
ATOM 1576 O O . ALA A 1 195 ? 21.415 7.185 -1.723 1.00 73.75 195 ALA A O 1
ATOM 1577 N N . LEU A 1 196 ? 20.796 6.569 -3.781 1.00 66.62 196 LEU A N 1
ATOM 1578 C CA . LEU A 1 196 ? 19.368 6.850 -3.564 1.00 66.62 196 LEU A CA 1
ATOM 1579 C C . LEU A 1 196 ? 18.732 5.955 -2.497 1.00 66.62 196 LEU A C 1
ATOM 1581 O O . LEU A 1 196 ? 17.713 6.335 -1.928 1.00 66.62 196 LEU A O 1
ATOM 1585 N N . THR A 1 197 ? 19.337 4.814 -2.161 1.00 64.69 197 THR A N 1
ATOM 1586 C CA . THR A 1 197 ? 18.871 4.000 -1.034 1.00 64.69 197 THR A CA 1
ATOM 1587 C C . THR A 1 197 ? 19.110 4.703 0.306 1.00 64.69 197 THR A C 1
ATOM 1589 O O . THR A 1 197 ? 18.539 4.293 1.302 1.00 64.69 197 THR A O 1
ATOM 1592 N N . LEU A 1 198 ? 19.919 5.770 0.358 1.00 63.06 198 LEU A N 1
ATOM 1593 C CA . LEU A 1 198 ? 20.072 6.628 1.542 1.00 63.06 198 LEU A CA 1
ATOM 1594 C C . LEU A 1 198 ? 18.955 7.677 1.684 1.00 63.06 198 LEU A C 1
ATOM 1596 O O . LEU A 1 198 ? 18.874 8.316 2.726 1.00 63.06 198 LEU A O 1
ATOM 1600 N N . LEU A 1 199 ? 18.123 7.890 0.654 1.00 57.09 199 LEU A N 1
ATOM 1601 C CA . LEU A 1 199 ? 16.925 8.74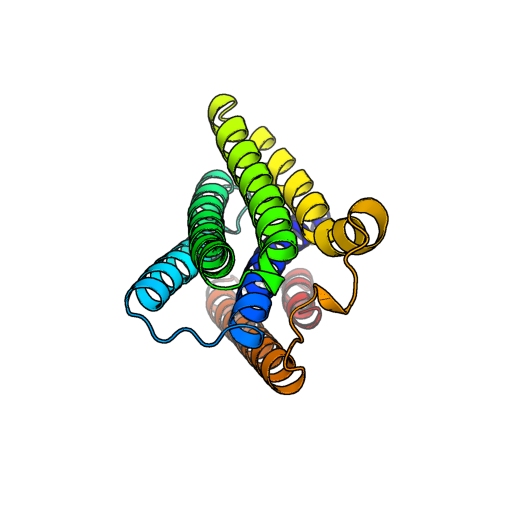4 0.747 1.00 57.09 199 LEU A CA 1
ATOM 1602 C C . LEU A 1 199 ? 15.717 8.012 1.363 1.00 57.09 199 LEU A C 1
ATOM 1604 O O . LEU A 1 199 ? 14.652 8.617 1.497 1.00 57.09 199 LEU A O 1
ATOM 1608 N N . LEU A 1 200 ? 15.878 6.722 1.675 1.00 54.62 200 LEU A N 1
ATOM 1609 C CA . LEU A 1 200 ? 14.920 5.870 2.384 1.00 54.62 200 LEU A CA 1
ATOM 1610 C C . LEU A 1 200 ? 14.917 6.164 3.886 1.00 54.62 200 LEU A C 1
ATOM 1612 O O . LEU A 1 200 ? 13.806 6.147 4.462 1.00 54.62 200 LEU A O 1
#

Organism: NCBI:txid96639